Protein AF-A0A1M7Z5T1-F1 (afdb_monomer)

Radius of gyration: 41.27 Å; Cα contacts (8 Å, |Δi|>4): 42; chains: 1; bounding box: 108×66×112 Å

Solvent-accessible surface area (backbone atoms only — not comparable to full-atom values): 12966 Å² total; per-residue (Å²): 133,84,90,83,85,85,88,84,88,80,88,85,89,83,92,80,78,92,74,82,83,82,91,82,89,83,75,73,61,66,58,52,54,47,51,50,52,52,51,54,51,49,46,71,75,64,41,82,82,76,52,54,78,65,56,50,51,51,49,53,52,52,52,56,53,53,58,57,56,53,64,62,58,70,76,71,72,75,76,83,50,75,65,58,58,50,40,50,53,49,51,61,50,67,69,32,72,66,45,53,53,52,52,52,50,53,53,50,51,52,53,50,43,28,62,63,50,28,50,73,73,81,52,46,87,49,49,90,89,29,64,64,62,50,52,52,54,51,53,54,55,63,56,42,55,59,41,52,50,52,54,48,55,52,50,55,51,51,54,51,50,52,53,52,51,52,50,51,53,52,53,50,52,54,51,52,49,50,54,51,49,55,52,49,50,55,48,51,58,47,52,52,49,55,49,51,54,51,42,57,74,67,42,52,60,58,55,58,68,69,66,76,74,81,134

Sequence (215 aa):
MVNAEPETSPAPGANAAAAGRPAKAAAGDDGTENAVREFARRLLDMGISDLTPQEKRLIRRMAKRHAVSRDLSVEFDSSRSFGERLADQVAEVGGSWGFIIGFGIVIVVWVILNTLVLTRWIGAFDPYPFVFLNLMLSLVAAVQAPIIMMSQNRQAQKDRLEAAHDYEVNLKAELEIMALHDKLDDIRARDIRAIVERLESAGVLKALEGGGDPA

Organism: NCBI:txid1123029

pLDDT: mean 71.91, std 16.46, range [35.12, 95.06]

Mean predicted aligned error: 18.57 Å

Foldseek 3Di:
DDDDDDDDDDDDDDDDDDDDDDDDDDDPPVVVVVVVVVVVVCCVVVPPVPDDPVVVVVCVVVVVVVVLVVVLVVVPPPDDDPVLVVLVVCLVQVPDPVNVVVVVVVVVVLCCCQPPPCCPPPRRPQDPVRPPVVVVVVVVVVVNVVSVVSVVVVVVSVVVVVVSVVVVVVVVVVVVVVVVVVVVVVVVVVVVVVVVVVCVVVCVVVVVVVVPDDD

InterPro dom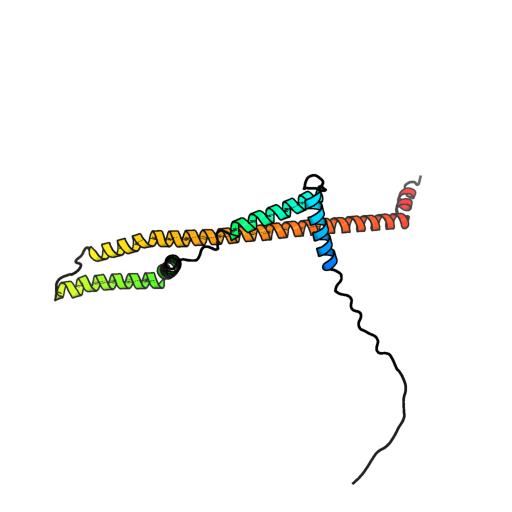ains:
  IPR010406 Protein of unknown function DUF1003 [PF06210] (94-191)
  IPR010406 Protein of unknown function DUF1003 [PTHR41386] (58-188)

Secondary structure (DSSP, 8-state):
-------------------PPP--SSSSHHHHHHHHHHHHHHHHHH-GGG--HHHHHHHHHHHHHHHHHHHHHHTS-S---HHHHHHHHHHHHHT-HHHHHHHHHHHHHHHHIIIIIIHHHT--SS-TTTHHHHHHHHHHHHHHHHHHHHHHHHHHHHHHHHHHHHHHHHHHHHHHHHHHHHHHHHHHHHHHHHHHHHHHHTTHHHHHHTTS---

Structure (mmCIF, N/CA/C/O backbone):
data_AF-A0A1M7Z5T1-F1
#
_entry.id   AF-A0A1M7Z5T1-F1
#
loop_
_atom_site.group_PDB
_atom_site.id
_atom_site.type_symbol
_atom_site.label_atom_id
_atom_site.label_alt_id
_atom_site.label_comp_id
_atom_site.label_asym_id
_atom_site.label_entity_id
_atom_site.label_seq_id
_atom_site.pdbx_PDB_ins_code
_atom_site.Cartn_x
_atom_site.Cartn_y
_atom_site.Cartn_z
_atom_site.occupancy
_atom_site.B_iso_or_equiv
_atom_site.auth_seq_id
_atom_site.auth_comp_id
_atom_site.auth_asym_id
_atom_site.auth_atom_id
_atom_site.pdbx_PDB_model_num
ATOM 1 N N . MET A 1 1 ? -72.159 -44.198 -29.341 1.00 39.16 1 MET A N 1
ATOM 2 C CA . MET A 1 1 ? -72.750 -45.439 -28.799 1.00 39.16 1 MET A CA 1
ATOM 3 C C . MET A 1 1 ? -72.219 -45.619 -27.389 1.00 39.16 1 MET A C 1
ATOM 5 O O . MET A 1 1 ? -71.007 -45.607 -27.255 1.00 39.16 1 MET A O 1
ATOM 9 N N . VAL A 1 2 ? -73.138 -45.761 -26.417 1.00 46.66 2 VAL A N 1
ATOM 10 C CA . VAL A 1 2 ? -72.954 -46.316 -25.052 1.00 46.66 2 VAL A CA 1
ATOM 11 C C . VAL A 1 2 ? -72.007 -45.499 -24.150 1.00 46.66 2 VAL A C 1
ATOM 13 O O . VAL A 1 2 ? -70.802 -45.559 -24.322 1.00 46.66 2 VAL A O 1
ATOM 16 N N . ASN A 1 3 ? -72.444 -44.589 -23.273 1.00 38.56 3 ASN A N 1
ATOM 17 C CA . ASN A 1 3 ? -73.459 -44.627 -22.204 1.00 38.56 3 ASN A CA 1
ATOM 18 C C . ASN A 1 3 ? -73.102 -45.574 -21.039 1.00 38.56 3 ASN A C 1
ATOM 20 O O . ASN A 1 3 ? -73.259 -46.782 -21.185 1.00 38.56 3 ASN A O 1
ATOM 24 N N . ALA A 1 4 ? -72.660 -45.000 -19.911 1.00 46.34 4 ALA A N 1
ATOM 25 C CA . ALA A 1 4 ? -72.772 -45.548 -18.553 1.00 46.34 4 ALA A CA 1
ATOM 26 C C . ALA A 1 4 ? -72.390 -44.470 -17.507 1.00 46.34 4 ALA A C 1
ATOM 28 O O . ALA A 1 4 ? -71.247 -44.383 -17.071 1.00 46.34 4 ALA A O 1
ATOM 29 N N . GLU A 1 5 ? -73.351 -43.632 -17.120 1.00 54.84 5 GLU A N 1
ATOM 30 C CA . GLU A 1 5 ? -73.549 -43.264 -15.700 1.00 54.84 5 GLU A CA 1
ATOM 31 C C . GLU A 1 5 ? -74.382 -44.404 -15.045 1.00 54.84 5 GLU A C 1
ATOM 33 O O . GLU A 1 5 ? -74.921 -45.200 -15.829 1.00 54.84 5 GLU A O 1
ATOM 38 N N . PRO A 1 6 ? -74.580 -44.546 -13.704 1.00 56.31 6 PRO A N 1
ATOM 39 C CA . PRO A 1 6 ? -74.585 -43.502 -12.661 1.00 56.31 6 PRO A CA 1
ATOM 40 C C . PRO A 1 6 ? -74.115 -43.946 -11.240 1.00 56.31 6 PRO A C 1
ATOM 42 O O . PRO A 1 6 ? -73.573 -45.029 -11.058 1.00 56.31 6 PRO A O 1
ATOM 45 N N . GLU A 1 7 ? -74.431 -43.094 -10.249 1.00 45.44 7 GLU A N 1
ATOM 46 C CA . GLU A 1 7 ? -74.574 -43.332 -8.793 1.00 45.44 7 GLU A CA 1
ATOM 47 C C . GLU A 1 7 ? -73.339 -43.160 -7.885 1.00 45.44 7 GLU A C 1
ATOM 49 O O . GLU A 1 7 ? -72.238 -43.548 -8.239 1.00 45.44 7 GLU A O 1
ATOM 54 N N . THR A 1 8 ? -73.409 -42.636 -6.653 1.00 45.34 8 THR A N 1
ATOM 55 C CA . THR A 1 8 ? -74.446 -41.974 -5.835 1.00 45.34 8 THR A CA 1
ATOM 56 C C . THR A 1 8 ? -73.752 -41.354 -4.607 1.00 45.34 8 THR A C 1
ATOM 58 O O . THR A 1 8 ? -72.728 -41.847 -4.142 1.00 45.34 8 THR A O 1
ATOM 61 N N . SER A 1 9 ? -74.428 -40.368 -4.007 1.00 46.12 9 SER A N 1
ATOM 62 C CA . SER A 1 9 ? -74.503 -40.108 -2.554 1.00 46.12 9 SER A CA 1
ATOM 63 C C . SER A 1 9 ? -73.725 -38.903 -1.969 1.00 46.12 9 SER A C 1
ATOM 65 O O . SER A 1 9 ? -72.588 -38.649 -2.367 1.00 46.12 9 SER A O 1
ATOM 67 N N . PRO A 1 10 ? -74.333 -38.128 -1.035 1.00 48.69 10 PRO A N 1
ATOM 68 C CA . PRO A 1 10 ? -73.948 -36.746 -0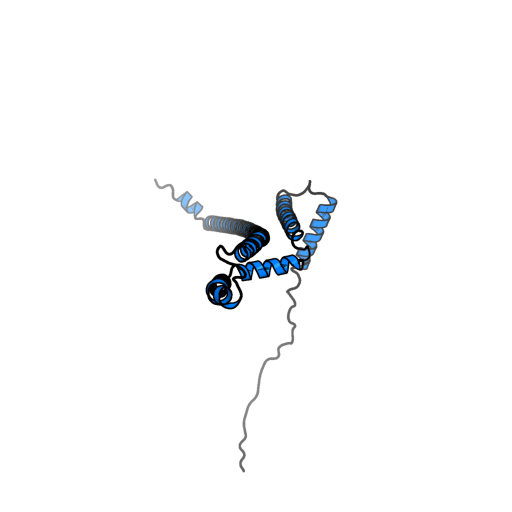.732 1.00 48.69 10 PRO A CA 1
ATOM 69 C C . PRO A 1 10 ? -73.357 -36.515 0.679 1.00 48.69 10 PRO A C 1
ATOM 71 O O . PRO A 1 10 ? -73.796 -37.150 1.629 1.00 48.69 10 PRO A O 1
ATOM 74 N N . ALA A 1 11 ? -72.510 -35.472 0.798 1.00 42.03 11 ALA A N 1
ATOM 75 C CA . ALA A 1 11 ? -72.237 -34.619 1.985 1.00 42.03 11 ALA A CA 1
ATOM 76 C C . ALA A 1 11 ? -71.768 -35.333 3.298 1.00 42.03 11 ALA A C 1
ATOM 78 O O . ALA A 1 11 ? -71.801 -36.554 3.357 1.00 42.03 11 ALA A O 1
ATOM 79 N N . PRO A 1 12 ? -71.327 -34.646 4.387 1.00 47.00 12 PRO A N 1
ATOM 80 C CA . PRO A 1 12 ? -71.305 -33.201 4.652 1.00 47.00 12 PRO A CA 1
ATOM 81 C C . PRO A 1 12 ? -70.017 -32.648 5.316 1.00 47.00 12 PRO A C 1
ATOM 83 O O . PRO A 1 12 ? -69.184 -33.373 5.847 1.00 47.00 12 PRO A O 1
ATOM 86 N N . GLY A 1 13 ? -69.951 -31.315 5.410 1.00 35.12 13 GLY A N 1
ATOM 87 C CA . GLY A 1 13 ? -69.377 -30.641 6.581 1.00 35.12 13 GLY A CA 1
ATOM 88 C C . GLY A 1 13 ? -68.049 -29.914 6.375 1.00 35.12 13 GLY A C 1
ATOM 89 O O . GLY A 1 13 ? -66.994 -30.530 6.347 1.00 35.12 13 GLY A O 1
ATOM 90 N N . ALA A 1 14 ? -68.109 -28.581 6.331 1.00 46.69 14 ALA A N 1
ATOM 91 C CA . ALA A 1 14 ? -67.544 -27.705 7.368 1.00 46.69 14 ALA A CA 1
ATOM 92 C C . ALA A 1 14 ? -67.234 -26.316 6.788 1.00 46.69 14 ALA A C 1
ATOM 94 O O . ALA A 1 14 ? -66.223 -26.072 6.137 1.00 46.69 14 ALA A O 1
ATOM 95 N N . ASN A 1 15 ? -68.148 -25.396 7.070 1.00 44.03 15 ASN A N 1
ATOM 96 C CA . ASN A 1 15 ? -67.957 -23.955 7.014 1.00 44.03 15 ASN A CA 1
ATOM 97 C C . ASN A 1 15 ? -66.892 -23.527 8.043 1.00 44.03 15 ASN A C 1
ATOM 99 O O . ASN A 1 15 ? -67.040 -23.879 9.212 1.00 44.03 15 ASN A O 1
ATOM 103 N N . ALA A 1 16 ? -65.886 -22.738 7.652 1.00 42.16 16 ALA A N 1
ATOM 104 C CA . ALA A 1 16 ? -65.135 -21.897 8.590 1.00 42.16 16 ALA A CA 1
ATOM 105 C C . ALA A 1 16 ? -64.379 -20.759 7.877 1.00 42.16 16 ALA A C 1
ATOM 107 O O . ALA A 1 16 ? -63.270 -20.922 7.381 1.00 42.16 16 ALA A O 1
ATOM 108 N N . ALA A 1 17 ? -65.020 -19.592 7.894 1.00 38.84 17 ALA A N 1
ATOM 109 C CA . ALA A 1 17 ? -64.447 -18.321 8.335 1.00 38.84 17 ALA A CA 1
ATOM 110 C C . ALA A 1 17 ? -63.142 -17.816 7.685 1.00 38.84 17 ALA A C 1
ATOM 112 O O . ALA A 1 17 ? -62.023 -18.152 8.067 1.00 38.84 17 ALA A O 1
ATOM 113 N N . ALA A 1 18 ? -63.331 -16.814 6.827 1.00 45.09 18 ALA A N 1
ATOM 114 C CA . ALA A 1 18 ? -62.417 -15.693 6.691 1.00 45.09 18 ALA A CA 1
ATOM 115 C C . ALA A 1 18 ? -62.165 -15.034 8.065 1.00 45.09 18 ALA A C 1
ATOM 117 O O . ALA A 1 18 ? -63.098 -14.550 8.702 1.00 45.09 18 ALA A O 1
ATOM 118 N N . ALA A 1 19 ? -60.907 -14.984 8.505 1.00 39.88 19 ALA A N 1
ATOM 119 C CA . ALA A 1 19 ? -60.454 -14.117 9.590 1.00 39.88 19 ALA A CA 1
ATOM 120 C C . ALA A 1 19 ? -58.969 -13.776 9.390 1.00 39.88 19 ALA A C 1
ATOM 122 O O . ALA A 1 19 ? -58.164 -14.617 8.997 1.00 39.88 19 ALA A O 1
ATOM 123 N N . GLY A 1 20 ? -58.648 -12.497 9.582 1.00 35.56 20 GLY A N 1
ATOM 124 C CA . GLY A 1 20 ? -57.425 -11.845 9.131 1.00 35.56 20 GLY A CA 1
ATOM 125 C C . GLY A 1 20 ? -56.108 -12.381 9.695 1.00 35.56 20 GLY A C 1
ATOM 126 O O . GLY A 1 20 ? -56.010 -12.899 10.804 1.00 35.56 20 GLY A O 1
ATOM 127 N N . ARG A 1 21 ? -55.056 -12.166 8.903 1.00 37.44 21 ARG A N 1
ATOM 128 C CA . ARG A 1 21 ? -53.653 -12.311 9.308 1.00 37.44 21 ARG A CA 1
ATOM 129 C C . ARG A 1 21 ? -53.337 -11.243 10.371 1.00 37.44 21 ARG A C 1
ATOM 131 O O . ARG A 1 21 ? -53.570 -10.067 10.091 1.00 37.44 21 ARG A O 1
ATOM 138 N N . PRO A 1 22 ? -52.789 -11.582 11.551 1.00 40.62 22 PRO A N 1
ATOM 139 C CA . PRO A 1 22 ? -52.362 -10.569 12.505 1.00 40.62 22 PRO A CA 1
ATOM 140 C C . PRO A 1 22 ? -51.071 -9.891 12.030 1.00 40.62 22 PRO A C 1
ATOM 142 O O . PRO A 1 22 ? -50.039 -10.531 11.825 1.00 40.62 22 PRO A O 1
ATOM 145 N N . ALA A 1 23 ? -51.141 -8.569 11.885 1.00 44.88 23 ALA A N 1
ATOM 146 C CA . ALA A 1 23 ? -49.992 -7.682 11.80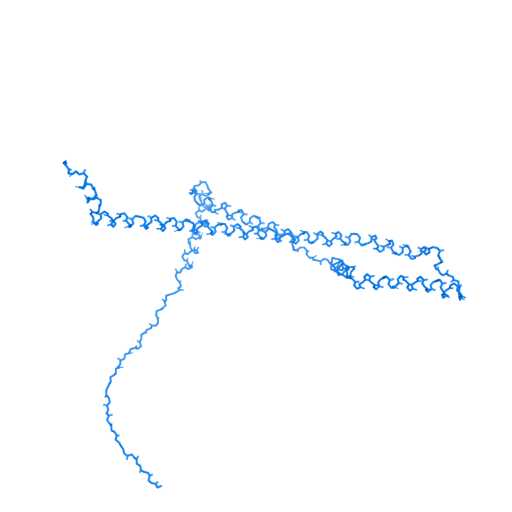5 1.00 44.88 23 ALA A CA 1
ATOM 147 C C . ALA A 1 23 ? -49.299 -7.632 13.177 1.00 44.88 23 ALA A C 1
ATOM 149 O O . ALA A 1 23 ? -49.837 -7.072 14.130 1.00 44.88 23 ALA A O 1
ATOM 150 N N . LYS A 1 24 ? -48.110 -8.226 13.299 1.00 46.03 24 LYS A N 1
ATOM 151 C CA . LYS A 1 24 ? -47.250 -8.063 14.480 1.00 46.03 24 LYS A CA 1
ATOM 152 C C . LYS A 1 24 ? -45.778 -8.191 14.091 1.00 46.03 24 LYS A C 1
ATOM 154 O O . LYS A 1 24 ? -45.190 -9.248 14.276 1.00 46.03 24 LYS A O 1
ATOM 159 N N . ALA A 1 25 ? -45.199 -7.123 13.535 1.00 39.69 25 ALA A N 1
ATOM 160 C CA . ALA A 1 25 ? -43.748 -7.015 13.314 1.00 39.69 25 ALA A CA 1
ATOM 161 C C . ALA A 1 25 ? -43.256 -5.568 13.057 1.00 39.69 25 ALA A C 1
ATOM 163 O O . ALA A 1 25 ? -42.353 -5.377 12.256 1.00 39.69 25 ALA A O 1
ATOM 164 N N . ALA A 1 26 ? -43.845 -4.541 13.687 1.00 43.53 26 ALA A N 1
ATOM 165 C CA . ALA A 1 26 ? -43.472 -3.136 13.432 1.00 43.53 26 ALA A CA 1
ATOM 166 C C . ALA A 1 26 ? -43.298 -2.279 14.705 1.00 43.53 26 ALA A C 1
ATOM 168 O O . ALA A 1 26 ? -43.417 -1.069 14.642 1.00 43.53 26 ALA A O 1
ATOM 169 N N . ALA A 1 27 ? -43.066 -2.887 15.875 1.00 45.06 27 ALA A N 1
ATOM 170 C CA . ALA A 1 27 ? -43.042 -2.167 17.161 1.00 45.06 27 ALA A CA 1
ATOM 171 C C . ALA A 1 27 ? -41.676 -2.187 17.886 1.00 45.06 27 ALA A C 1
ATOM 173 O O . ALA A 1 27 ? -41.601 -1.806 19.049 1.00 45.06 27 ALA A O 1
ATOM 174 N N . GLY A 1 28 ? -40.611 -2.683 17.242 1.00 45.84 28 GLY A N 1
ATOM 175 C CA . GLY A 1 28 ? -39.296 -2.877 17.879 1.00 45.84 28 GLY A CA 1
ATOM 176 C C . GLY A 1 28 ? -38.248 -1.797 17.585 1.00 45.84 28 GLY A C 1
ATOM 177 O O . GLY A 1 28 ? -37.348 -1.594 18.397 1.00 45.84 28 GLY A O 1
ATOM 178 N N . ASP A 1 29 ? -38.363 -1.097 16.456 1.00 54.12 29 ASP A N 1
ATOM 179 C CA . ASP A 1 29 ? -37.348 -0.139 15.989 1.00 54.12 29 ASP A CA 1
ATOM 180 C C . ASP A 1 29 ? -37.646 1.286 16.498 1.00 54.12 29 ASP A C 1
ATOM 182 O O . ASP A 1 29 ? -36.810 1.927 17.134 1.00 54.12 29 ASP A O 1
ATOM 186 N N . ASP A 1 30 ? -38.912 1.703 16.399 1.00 59.09 30 ASP A N 1
ATOM 187 C CA . ASP A 1 30 ? -39.423 3.016 16.819 1.00 59.09 30 ASP A CA 1
ATOM 188 C C . ASP A 1 30 ? -39.197 3.325 18.312 1.00 59.09 30 ASP A C 1
ATOM 190 O O . ASP A 1 30 ? -38.986 4.474 18.709 1.00 59.09 30 ASP A O 1
ATOM 194 N N . GLY A 1 31 ? -39.246 2.299 19.169 1.00 64.69 31 GLY A N 1
ATOM 195 C CA . GLY A 1 31 ? -38.998 2.441 20.608 1.00 64.69 31 GLY A CA 1
ATOM 196 C C . GLY A 1 31 ? -37.523 2.687 20.923 1.00 64.69 31 GLY A C 1
ATOM 197 O O . GLY A 1 31 ? -37.195 3.476 21.810 1.00 64.69 31 GLY A O 1
ATOM 198 N N . THR A 1 32 ? -36.635 2.059 20.152 1.00 64.56 32 THR A N 1
ATOM 199 C CA . THR A 1 32 ? -35.184 2.215 20.283 1.00 64.56 32 THR A CA 1
ATOM 200 C C . THR A 1 32 ? -34.760 3.596 19.789 1.00 64.56 32 THR A C 1
ATOM 202 O O . THR A 1 32 ? -34.008 4.294 20.468 1.00 64.56 32 THR A O 1
ATOM 205 N N . GLU A 1 33 ? -35.306 4.043 18.657 1.00 70.31 33 GLU A N 1
ATOM 206 C CA . GLU A 1 33 ? -35.009 5.359 18.089 1.00 70.31 33 GLU A CA 1
ATOM 207 C C . GLU A 1 33 ? -35.505 6.504 18.990 1.00 70.31 33 GLU A C 1
ATOM 209 O O . GLU A 1 33 ? -34.791 7.486 19.216 1.00 70.31 33 GLU A O 1
ATOM 214 N N . ASN A 1 34 ? -36.695 6.359 19.584 1.00 75.50 34 ASN A N 1
ATOM 215 C CA . ASN A 1 34 ? -37.219 7.328 20.546 1.00 75.50 34 ASN A CA 1
ATOM 216 C C . ASN A 1 34 ? -36.414 7.357 21.851 1.00 75.50 34 ASN A C 1
ATOM 218 O O . ASN A 1 34 ? -36.124 8.445 22.347 1.00 75.50 34 ASN A O 1
ATOM 222 N N . ALA A 1 35 ? -35.982 6.202 22.367 1.00 71.62 35 ALA A N 1
ATOM 223 C CA . ALA A 1 35 ? -35.109 6.139 23.539 1.00 71.62 35 ALA A CA 1
ATOM 224 C C . ALA A 1 35 ? -33.753 6.822 23.282 1.00 71.62 35 ALA A C 1
ATOM 226 O O . ALA A 1 35 ? -33.258 7.564 24.130 1.00 71.62 35 ALA A O 1
ATOM 227 N N . VAL A 1 36 ? -33.179 6.642 22.086 1.00 71.88 36 VAL A N 1
ATOM 228 C CA . VAL A 1 36 ? -31.944 7.325 21.669 1.00 71.88 36 VAL A CA 1
ATOM 229 C C . VAL A 1 36 ? -32.153 8.838 21.575 1.00 71.88 36 VAL A C 1
ATOM 231 O O . VAL A 1 36 ? -31.309 9.599 22.051 1.00 71.88 36 VAL A O 1
ATOM 234 N N . ARG A 1 37 ? -33.279 9.299 21.014 1.00 77.00 37 ARG A N 1
ATOM 235 C CA . ARG A 1 37 ? -33.612 10.733 20.933 1.00 77.00 37 ARG A CA 1
ATOM 236 C C . ARG A 1 37 ? -33.845 11.357 22.307 1.00 77.00 37 ARG A C 1
ATOM 238 O O . ARG A 1 37 ? -33.395 12.478 22.541 1.00 77.00 37 ARG A O 1
ATOM 245 N N . GLU A 1 38 ? -34.522 10.656 23.213 1.00 78.31 38 GLU A N 1
ATOM 246 C CA . GLU A 1 38 ? -34.744 11.125 24.583 1.00 78.31 38 GLU A CA 1
ATOM 247 C C . GLU A 1 38 ? -33.424 11.206 25.355 1.00 78.31 38 GLU A C 1
ATOM 249 O O . GLU A 1 38 ? -33.143 12.215 26.000 1.00 78.31 38 GLU A O 1
ATOM 254 N N . PHE A 1 39 ? -32.564 10.197 25.213 1.00 69.25 39 PHE A N 1
ATOM 255 C CA . PHE A 1 39 ? -31.229 10.199 25.799 1.00 69.25 39 PHE A CA 1
ATOM 256 C C . PHE A 1 39 ? -30.350 11.327 25.235 1.00 69.25 39 PHE A C 1
ATOM 258 O O . PHE A 1 39 ? -29.708 12.046 25.998 1.00 69.25 39 PHE A O 1
ATOM 265 N N . ALA A 1 40 ? -30.376 11.559 23.918 1.00 71.31 40 ALA A N 1
ATOM 266 C CA . ALA A 1 40 ? -29.658 12.663 23.278 1.00 71.31 40 ALA A CA 1
ATOM 267 C C . ALA A 1 40 ? -30.142 14.040 23.765 1.00 71.31 40 ALA A C 1
ATOM 269 O O . ALA A 1 40 ? -29.325 14.926 24.011 1.00 71.31 40 ALA A O 1
ATOM 270 N N . ARG A 1 41 ? -31.457 14.214 23.961 1.00 77.81 41 ARG A N 1
ATOM 271 C CA . ARG A 1 41 ? -32.024 15.436 24.554 1.00 77.81 41 ARG A CA 1
ATOM 272 C C . ARG A 1 41 ? -31.598 15.616 26.008 1.00 77.81 41 ARG A C 1
ATOM 274 O O . ARG A 1 41 ? -31.140 16.695 26.362 1.00 77.81 41 ARG A O 1
ATOM 281 N N . ARG A 1 42 ? -31.661 14.558 26.824 1.00 71.38 42 ARG A N 1
ATOM 282 C CA . ARG A 1 42 ? -31.183 14.592 28.218 1.00 71.38 42 ARG A CA 1
ATOM 283 C C . ARG A 1 42 ? -29.703 14.955 28.317 1.00 71.38 42 ARG A C 1
ATOM 285 O O . ARG A 1 42 ? -29.325 15.711 29.203 1.00 71.38 42 ARG A O 1
ATOM 292 N N . LEU A 1 43 ? -28.874 14.458 27.399 1.00 70.69 43 LEU A N 1
ATOM 293 C CA . LEU A 1 43 ? -27.450 14.797 27.344 1.00 70.69 43 LEU A CA 1
ATOM 294 C C . LEU A 1 43 ? -27.193 16.269 27.028 1.00 70.69 43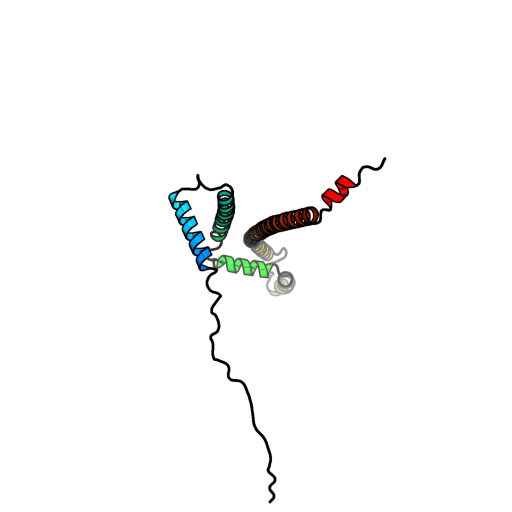 LEU A C 1
ATOM 296 O O . LEU A 1 43 ? -26.259 16.849 27.582 1.00 70.69 43 LEU A O 1
ATOM 300 N N . LEU A 1 44 ? -27.999 16.853 26.140 1.00 74.38 44 LEU A N 1
ATOM 301 C CA . LEU A 1 44 ? -27.909 18.267 25.782 1.00 74.38 44 LEU A CA 1
ATOM 302 C C . LEU A 1 44 ? -28.347 19.181 26.937 1.00 74.38 44 LEU A C 1
ATOM 304 O O . LEU A 1 44 ? -27.728 20.223 27.124 1.00 74.38 44 LEU A O 1
ATOM 308 N N . ASP A 1 45 ? -29.348 18.771 27.723 1.00 72.19 45 ASP A N 1
ATOM 309 C CA . ASP A 1 45 ? -29.882 19.567 28.840 1.00 72.19 45 ASP A CA 1
ATOM 310 C C . ASP A 1 45 ? -29.079 19.435 30.149 1.00 72.19 45 ASP A C 1
ATOM 312 O O . ASP A 1 45 ? -28.897 20.426 30.853 1.00 72.19 45 ASP A O 1
ATOM 316 N N . MET A 1 46 ? -28.590 18.238 30.505 1.00 65.81 46 MET A N 1
ATOM 317 C CA . MET A 1 46 ? -27.909 17.994 31.795 1.00 65.81 46 MET A CA 1
ATOM 318 C C . MET A 1 46 ? -26.374 18.038 31.716 1.00 65.81 46 MET A C 1
ATOM 320 O O . MET A 1 46 ? -25.699 18.208 32.732 1.00 65.81 46 MET A O 1
ATOM 324 N N . GLY A 1 47 ? -25.794 17.881 30.522 1.00 62.12 47 GLY A N 1
ATOM 325 C CA . GLY A 1 47 ? -24.347 17.755 30.346 1.00 62.12 47 GLY A CA 1
ATOM 326 C C . GLY A 1 47 ? -23.764 16.438 30.895 1.00 62.12 47 GLY A C 1
ATOM 327 O O . GLY A 1 47 ? -24.393 15.683 31.630 1.00 62.12 47 GLY A O 1
ATOM 328 N N . ILE A 1 48 ? -22.513 16.128 30.526 1.00 61.25 48 ILE A N 1
ATOM 329 C CA . ILE A 1 48 ? -21.856 14.826 30.806 1.00 61.25 48 ILE A CA 1
ATOM 330 C C . ILE A 1 48 ? -21.626 14.574 32.316 1.00 61.25 48 ILE A C 1
ATOM 332 O O . ILE A 1 48 ? -21.334 13.449 32.732 1.00 61.25 48 ILE A O 1
ATOM 336 N N . SER A 1 49 ? -21.763 15.600 33.155 1.00 62.34 49 SER A N 1
ATOM 337 C CA . SER A 1 49 ? -21.445 15.579 34.587 1.00 62.34 49 SER A CA 1
ATOM 338 C C . SER A 1 49 ? -22.328 14.619 35.394 1.00 62.34 49 SER A C 1
ATOM 340 O O . SER A 1 49 ? -21.785 13.847 36.188 1.00 62.34 49 SER A O 1
ATOM 342 N N . ASP A 1 50 ? -23.631 14.564 35.106 1.00 66.06 50 ASP A N 1
ATOM 343 C CA . ASP A 1 50 ? -24.626 13.799 35.882 1.00 66.06 50 ASP A CA 1
ATOM 344 C C . ASP A 1 50 ? -24.919 12.393 35.342 1.00 66.06 50 ASP A C 1
ATOM 346 O O . ASP A 1 50 ? -25.798 11.688 35.834 1.00 66.06 50 ASP A O 1
ATOM 350 N N . LEU A 1 51 ? -24.155 11.935 34.350 1.00 65.50 51 LEU A N 1
ATOM 351 C CA . LEU A 1 51 ? -24.341 10.592 33.812 1.00 65.50 51 LEU A CA 1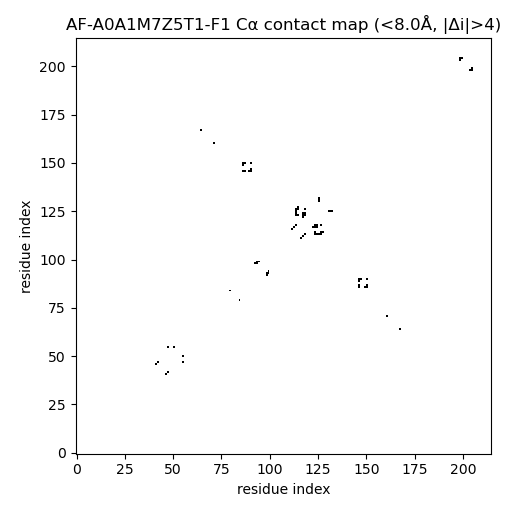
ATOM 352 C C . LEU A 1 51 ? -23.905 9.510 34.792 1.00 65.50 51 LEU A C 1
ATOM 354 O O . LEU A 1 51 ? -22.852 9.614 35.447 1.00 65.50 51 LEU A O 1
ATOM 358 N N . THR A 1 52 ? -24.657 8.411 34.770 1.00 74.31 52 THR A N 1
ATOM 359 C CA . THR A 1 52 ? -24.285 7.198 35.483 1.00 74.31 52 THR A CA 1
ATOM 360 C C . THR A 1 52 ? -22.937 6.668 34.971 1.00 74.31 52 THR A C 1
ATOM 362 O O . THR A 1 52 ? -22.537 6.904 33.820 1.00 74.31 52 THR A O 1
ATOM 365 N N . PRO A 1 53 ? -22.196 5.913 35.799 1.00 71.00 53 PRO A N 1
ATOM 366 C CA . PRO A 1 53 ? -20.916 5.337 35.392 1.00 71.00 53 PRO A CA 1
ATOM 367 C C . PRO A 1 53 ? -21.002 4.463 34.128 1.00 71.00 53 PRO A C 1
ATOM 369 O O . PRO A 1 53 ? -20.032 4.379 33.373 1.00 71.00 53 PRO A O 1
ATOM 372 N N . GLN A 1 54 ? -22.150 3.825 33.878 1.00 61.75 54 GLN A N 1
ATOM 373 C CA . GLN A 1 54 ? -22.382 2.965 32.714 1.00 61.75 54 GLN A CA 1
ATOM 374 C C . GLN A 1 54 ? -22.564 3.779 31.421 1.00 61.75 54 GLN A C 1
ATOM 376 O O . GLN A 1 54 ? -21.929 3.474 30.408 1.00 61.75 54 GLN A O 1
ATOM 381 N N . GLU A 1 55 ? -23.334 4.867 31.468 1.00 66.19 55 GLU A N 1
ATOM 382 C CA . GLU A 1 55 ? -23.557 5.767 30.327 1.00 66.19 55 GLU A CA 1
ATOM 383 C C . GLU A 1 55 ? -22.271 6.503 29.934 1.00 66.19 55 GLU A C 1
ATOM 385 O O . GLU A 1 55 ? -21.912 6.547 28.755 1.00 66.19 55 GLU A O 1
ATOM 390 N N . LYS A 1 56 ? -21.496 6.980 30.922 1.00 70.25 56 LYS A N 1
ATOM 391 C CA . LYS A 1 56 ? -20.166 7.575 30.687 1.00 70.25 56 LYS A CA 1
ATOM 392 C C . LYS A 1 56 ? -19.235 6.617 29.948 1.00 70.25 56 LYS A C 1
ATOM 394 O O . LYS A 1 56 ? -18.505 7.046 29.057 1.00 70.25 56 LYS A O 1
ATOM 399 N N . ARG A 1 57 ? -19.261 5.320 30.280 1.00 69.62 57 ARG A N 1
ATOM 400 C CA . ARG A 1 57 ? -18.464 4.290 29.587 1.00 69.62 57 ARG A CA 1
ATOM 401 C C . ARG A 1 57 ? -18.939 4.068 28.154 1.00 69.62 57 ARG A C 1
ATOM 403 O O . ARG A 1 57 ? -18.104 3.886 27.273 1.00 69.62 57 ARG A O 1
ATOM 410 N N . LEU A 1 58 ? -20.247 4.075 27.905 1.00 67.00 58 LEU A N 1
ATOM 411 C CA . LEU A 1 58 ? -20.799 3.914 26.558 1.00 67.00 58 LEU A CA 1
ATOM 412 C C . LEU A 1 58 ? -20.428 5.104 25.660 1.00 67.00 58 LEU A C 1
ATOM 414 O O . LEU A 1 58 ? -19.919 4.904 24.559 1.00 67.00 58 LEU A O 1
ATOM 418 N N . ILE A 1 59 ? -20.570 6.331 26.169 1.00 70.00 59 ILE A N 1
ATOM 419 C CA . ILE A 1 59 ? -20.194 7.550 25.444 1.00 70.00 59 ILE A CA 1
ATOM 420 C C . ILE A 1 59 ? -18.687 7.603 25.211 1.00 70.00 59 ILE A C 1
ATOM 422 O O . ILE A 1 59 ? -18.272 7.900 24.098 1.00 70.00 59 ILE A O 1
ATOM 426 N N . ARG A 1 60 ? -17.849 7.248 26.198 1.00 72.75 60 ARG A N 1
ATOM 427 C CA . ARG A 1 60 ? -16.392 7.163 25.981 1.00 72.75 60 ARG A CA 1
ATOM 428 C C . ARG A 1 60 ? -16.038 6.179 24.871 1.00 72.75 60 ARG A C 1
ATOM 430 O O . ARG A 1 60 ? -15.157 6.472 24.070 1.00 72.75 60 ARG A O 1
ATOM 437 N N . ARG A 1 61 ? -16.724 5.033 24.816 1.00 66.12 61 ARG A N 1
ATOM 438 C CA . ARG A 1 61 ? -16.521 4.017 23.775 1.00 66.12 61 ARG A CA 1
ATOM 439 C C . ARG A 1 61 ? -16.961 4.524 22.399 1.00 66.12 61 ARG A C 1
ATOM 441 O O . ARG A 1 61 ? -16.199 4.395 21.446 1.00 66.12 61 ARG A O 1
ATOM 448 N N . MET A 1 62 ? -18.121 5.173 22.300 1.00 66.44 62 MET A N 1
ATOM 449 C CA . MET A 1 62 ? -18.622 5.718 21.030 1.00 66.44 62 MET A CA 1
ATOM 450 C C . MET A 1 62 ? -17.846 6.951 20.549 1.00 66.44 62 MET A C 1
ATOM 452 O O . MET A 1 62 ? -17.528 7.047 19.368 1.00 66.44 62 MET A O 1
ATOM 456 N N . ALA A 1 63 ? -17.462 7.856 21.451 1.00 67.50 63 ALA A N 1
ATOM 457 C CA . ALA A 1 63 ? -16.652 9.029 21.126 1.00 67.50 63 ALA A CA 1
ATOM 458 C C . ALA A 1 63 ? -15.249 8.632 20.643 1.00 67.50 63 ALA A C 1
ATOM 460 O O . ALA A 1 63 ? -14.763 9.181 19.656 1.00 67.50 63 ALA A O 1
ATOM 461 N N . LYS A 1 64 ? -14.626 7.629 21.282 1.00 60.53 64 LYS A N 1
ATOM 462 C CA . LYS A 1 64 ? -13.335 7.080 20.839 1.00 60.53 64 LYS A CA 1
ATOM 463 C C . LYS A 1 64 ? -13.446 6.427 19.456 1.00 60.53 64 LYS A C 1
ATOM 465 O O . LYS A 1 64 ? -12.548 6.597 18.642 1.00 60.53 64 LYS A O 1
ATOM 470 N N . ARG A 1 65 ? -14.565 5.753 19.165 1.00 55.44 65 ARG A N 1
ATOM 471 C CA . ARG A 1 65 ? -14.851 5.160 17.850 1.00 55.44 65 ARG A CA 1
ATOM 472 C C . ARG A 1 65 ? -15.038 6.215 16.749 1.00 55.44 65 ARG A C 1
ATOM 474 O O . ARG A 1 65 ? -14.497 6.065 15.661 1.00 55.44 65 ARG A O 1
ATOM 481 N N . HIS A 1 66 ? -15.763 7.299 17.032 1.00 55.19 66 HIS A N 1
ATOM 482 C CA . HIS A 1 66 ? -16.086 8.319 16.027 1.00 55.19 66 HIS A CA 1
ATOM 483 C C . HIS A 1 66 ? -14.916 9.272 15.724 1.00 55.19 66 HIS A C 1
ATOM 485 O O . HIS A 1 66 ? -14.725 9.657 14.572 1.00 55.19 66 HIS A O 1
ATOM 491 N N . ALA A 1 67 ? -14.103 9.619 16.730 1.00 57.75 67 ALA A N 1
ATOM 492 C CA . ALA A 1 67 ? -12.922 10.462 16.534 1.00 57.75 67 ALA A CA 1
ATOM 493 C C . ALA A 1 67 ? -11.852 9.775 15.668 1.00 57.75 67 ALA A C 1
ATOM 495 O O . ALA A 1 67 ? -11.281 10.409 14.790 1.00 57.75 67 ALA A O 1
ATOM 496 N N . VAL A 1 68 ? -11.635 8.470 15.868 1.00 56.09 68 VAL A N 1
ATOM 497 C CA . VAL A 1 68 ? -10.644 7.693 15.104 1.00 56.09 68 VAL A CA 1
ATOM 498 C C . VAL A 1 68 ? -11.087 7.491 13.651 1.00 56.09 68 VAL A C 1
ATOM 500 O O . VAL A 1 68 ? -10.286 7.652 12.739 1.00 56.09 68 VAL A O 1
ATOM 503 N N . SER A 1 69 ? -12.372 7.205 13.419 1.00 51.25 69 SER A N 1
ATOM 504 C CA . SER A 1 69 ? -12.914 6.983 12.071 1.00 51.25 69 SER A CA 1
ATOM 505 C C . SER A 1 69 ? -12.882 8.244 11.192 1.00 51.25 69 SER A C 1
ATOM 507 O O . SER A 1 69 ? -12.573 8.167 10.002 1.00 51.25 69 SER A O 1
ATOM 509 N N . ARG A 1 70 ? -13.157 9.424 11.768 1.00 52.69 70 ARG A N 1
ATOM 510 C CA . ARG A 1 70 ? -13.214 10.675 11.001 1.00 52.69 70 ARG A CA 1
ATOM 511 C C . ARG A 1 70 ? -11.831 11.160 10.554 1.00 52.69 70 ARG A C 1
ATOM 513 O O . ARG A 1 70 ? -11.724 11.593 9.410 1.00 52.69 70 ARG A O 1
ATOM 520 N N . ASP A 1 71 ? -10.800 11.032 11.391 1.00 52.94 71 ASP A N 1
ATOM 521 C CA . ASP A 1 71 ? -9.421 11.425 11.040 1.00 52.94 71 ASP A CA 1
ATOM 522 C C . ASP A 1 71 ? -8.868 10.612 9.856 1.00 52.94 71 ASP A C 1
ATOM 524 O O . ASP A 1 71 ? -8.198 11.156 8.986 1.00 52.94 71 ASP A O 1
ATOM 528 N N . LEU A 1 72 ? -9.217 9.325 9.758 1.00 52.88 72 LEU A N 1
ATOM 529 C CA . LEU A 1 72 ? -8.740 8.438 8.687 1.00 52.88 72 LEU A CA 1
ATOM 530 C C . LEU A 1 72 ? -9.407 8.709 7.328 1.00 52.88 72 LEU A C 1
ATOM 532 O O . LEU A 1 72 ? -8.790 8.499 6.286 1.00 52.88 72 LEU A O 1
ATOM 536 N N . SER A 1 73 ? -10.662 9.171 7.322 1.00 47.78 73 SER A N 1
ATOM 537 C CA . SER A 1 73 ? -11.416 9.415 6.081 1.00 47.78 73 SER A CA 1
ATOM 538 C C . SER A 1 73 ? -11.020 10.707 5.358 1.00 47.78 73 SER A C 1
ATOM 540 O O . SER A 1 73 ? -11.135 10.786 4.137 1.00 47.78 73 SER A O 1
ATOM 542 N N . VAL A 1 74 ? -10.534 11.715 6.092 1.00 51.31 74 VAL A N 1
ATOM 543 C CA . VAL A 1 74 ? -10.243 13.051 5.541 1.00 51.31 74 VAL A CA 1
ATOM 544 C C . VAL A 1 74 ? -8.939 13.067 4.725 1.00 51.31 74 VAL A C 1
ATOM 546 O O . VAL A 1 74 ? -8.783 13.914 3.851 1.00 51.31 74 VAL A O 1
ATOM 549 N N . GLU A 1 75 ? -8.044 12.094 4.915 1.00 52.09 75 GLU A N 1
ATOM 550 C CA . GLU A 1 75 ? -6.787 11.980 4.154 1.00 52.09 75 GLU A CA 1
ATOM 551 C C . GLU A 1 75 ? -6.976 11.347 2.754 1.00 52.09 75 GLU A C 1
ATOM 553 O O . GLU A 1 75 ? -6.093 11.444 1.906 1.00 52.09 75 GLU A O 1
ATOM 558 N N . PHE A 1 76 ? -8.113 10.690 2.485 1.00 48.38 76 PHE A N 1
ATOM 559 C CA . PHE A 1 76 ? -8.279 9.837 1.296 1.00 48.38 76 PHE A CA 1
ATOM 560 C C . PHE A 1 76 ? -8.946 10.497 0.082 1.00 48.38 76 PHE A C 1
ATOM 562 O O . PHE A 1 76 ? -8.957 9.891 -0.991 1.00 48.38 76 PHE A O 1
ATOM 569 N N . ASP A 1 77 ? -9.478 11.715 0.223 1.00 44.84 77 ASP A N 1
ATOM 570 C CA . ASP A 1 77 ? -10.372 12.307 -0.787 1.00 44.84 77 ASP A CA 1
ATOM 571 C C . ASP A 1 77 ? -9.746 13.427 -1.642 1.00 44.84 77 ASP A C 1
ATOM 573 O O . ASP A 1 77 ? -10.433 14.138 -2.379 1.00 44.84 77 ASP A O 1
ATOM 577 N N . SER A 1 78 ? -8.422 13.589 -1.613 1.00 49.66 78 SER A N 1
ATOM 578 C CA . SER A 1 78 ? -7.733 14.488 -2.542 1.00 49.66 78 SER A CA 1
ATOM 579 C C . SER A 1 78 ? -7.512 13.798 -3.896 1.00 49.66 78 SER A C 1
ATOM 581 O O . SER A 1 78 ? -6.581 13.032 -4.115 1.00 49.66 78 SER A O 1
ATOM 583 N N . SER A 1 79 ? -8.458 14.045 -4.805 1.00 53.47 79 SER A N 1
ATOM 584 C CA . SER A 1 79 ? -8.364 13.940 -6.270 1.00 53.47 79 SER A CA 1
ATOM 585 C C . SER A 1 79 ? -7.015 13.463 -6.845 1.00 53.47 79 SER A C 1
ATOM 587 O O . SER A 1 79 ? -6.081 14.240 -7.037 1.00 53.47 79 SER A O 1
ATOM 589 N N . ARG A 1 80 ? -6.955 12.181 -7.235 1.00 58.22 80 ARG A N 1
ATOM 590 C CA . ARG A 1 80 ? -5.782 11.591 -7.906 1.00 58.22 80 ARG A CA 1
ATOM 591 C C . ARG A 1 80 ? -5.355 12.421 -9.115 1.00 58.22 80 ARG A C 1
ATOM 593 O O . ARG A 1 80 ? -6.117 12.551 -10.080 1.00 58.22 80 ARG A O 1
ATOM 600 N N . SER A 1 81 ? -4.125 12.927 -9.103 1.00 71.75 81 SER A N 1
ATOM 601 C CA . SER A 1 81 ? -3.584 13.663 -10.245 1.00 71.75 81 SER A CA 1
ATOM 602 C C . SER A 1 81 ? -3.216 12.705 -11.389 1.00 71.75 81 SER A C 1
ATOM 604 O O . SER A 1 81 ? -2.944 11.519 -11.187 1.00 71.75 81 SER A O 1
ATOM 606 N N . PHE A 1 82 ? -3.188 13.207 -12.627 1.00 69.81 82 PHE A N 1
ATOM 607 C CA . PHE A 1 82 ? -2.771 12.420 -13.798 1.00 69.81 82 PHE A CA 1
ATOM 608 C C . PHE A 1 82 ? -1.352 11.840 -13.641 1.00 69.81 82 PHE A C 1
ATOM 610 O O . PHE A 1 82 ? -1.094 10.719 -14.079 1.00 69.81 82 PHE A O 1
ATOM 617 N N . GLY A 1 83 ? -0.458 12.567 -12.960 1.00 66.88 83 GLY A N 1
ATOM 618 C CA . GLY A 1 83 ? 0.912 12.126 -12.692 1.00 66.88 83 GLY A CA 1
ATOM 619 C C . GLY A 1 83 ? 0.986 10.921 -11.755 1.00 66.88 83 GLY A C 1
ATOM 620 O O . GLY A 1 83 ? 1.779 10.015 -11.992 1.00 66.88 83 GLY A O 1
ATOM 621 N N . GLU A 1 84 ? 0.110 10.852 -10.751 1.00 68.06 84 GLU A N 1
ATOM 622 C CA . GLU A 1 84 ? 0.054 9.715 -9.823 1.00 68.06 84 GLU A CA 1
ATOM 623 C C . GLU A 1 84 ? -0.412 8.440 -10.531 1.00 68.06 84 GLU A C 1
ATOM 625 O O . GLU A 1 84 ? 0.149 7.370 -10.323 1.00 68.06 84 GL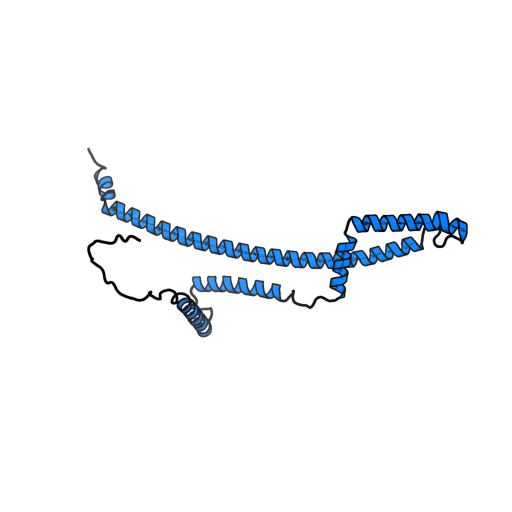U A O 1
ATOM 630 N N . ARG A 1 85 ? -1.380 8.553 -11.449 1.00 74.19 85 ARG A N 1
ATOM 631 C CA . ARG A 1 85 ? -1.855 7.409 -12.245 1.00 74.19 85 ARG A CA 1
ATOM 632 C C . ARG A 1 85 ? -0.785 6.877 -13.200 1.00 74.19 85 ARG A C 1
ATOM 634 O O . ARG A 1 85 ? -0.695 5.665 -13.383 1.00 74.19 85 ARG A O 1
ATOM 641 N N . LEU A 1 86 ? 0.006 7.766 -13.809 1.00 69.94 86 LEU A N 1
ATOM 642 C CA . LEU A 1 86 ? 1.123 7.359 -14.666 1.00 69.94 86 LEU A CA 1
ATOM 643 C C . LEU A 1 86 ? 2.243 6.698 -13.860 1.00 69.94 86 LEU A C 1
ATOM 645 O O . LEU A 1 86 ? 2.760 5.672 -14.289 1.00 69.94 86 LEU A O 1
ATOM 649 N N . ALA A 1 87 ? 2.605 7.260 -12.703 1.00 70.44 87 ALA A N 1
ATOM 650 C CA . ALA A 1 87 ? 3.630 6.686 -11.835 1.00 70.44 87 ALA A CA 1
ATOM 651 C C . ALA A 1 87 ? 3.272 5.253 -11.412 1.00 70.44 87 ALA A C 1
ATOM 653 O O . ALA A 1 87 ? 4.139 4.383 -11.402 1.00 70.44 87 ALA A O 1
ATOM 654 N N . ASP A 1 88 ? 1.990 4.990 -11.153 1.00 69.19 88 ASP A N 1
ATOM 655 C CA . ASP A 1 88 ? 1.497 3.671 -10.745 1.00 69.19 88 ASP A CA 1
ATOM 656 C C . ASP A 1 88 ? 1.624 2.641 -11.859 1.00 69.19 88 ASP A C 1
ATOM 658 O O . ASP A 1 88 ? 2.148 1.551 -11.636 1.00 69.19 88 ASP A O 1
ATOM 662 N N . GLN A 1 89 ? 1.232 3.017 -13.077 1.00 69.31 89 GLN A N 1
ATOM 663 C CA . GLN A 1 89 ? 1.404 2.161 -14.248 1.00 69.31 89 GLN A CA 1
ATOM 664 C C . GLN A 1 89 ? 2.883 1.910 -14.556 1.00 69.31 89 GLN A C 1
ATOM 666 O O . GLN A 1 89 ? 3.260 0.792 -14.896 1.00 69.31 89 GLN A O 1
ATOM 671 N N . VAL A 1 90 ? 3.741 2.925 -14.416 1.00 68.75 90 VAL A N 1
ATOM 672 C CA . VAL A 1 90 ? 5.186 2.779 -14.637 1.00 68.75 90 VAL A CA 1
ATOM 673 C C . VAL A 1 90 ? 5.825 1.884 -13.570 1.00 68.75 90 VAL A C 1
ATOM 675 O O . VAL A 1 90 ? 6.679 1.069 -13.912 1.00 68.75 90 VAL A O 1
ATOM 678 N N . ALA A 1 91 ? 5.401 1.978 -12.307 1.00 72.06 91 ALA A N 1
ATOM 679 C CA . ALA A 1 91 ? 5.884 1.114 -11.231 1.00 72.06 91 ALA A CA 1
ATOM 680 C C . ALA A 1 91 ? 5.457 -0.353 -11.431 1.00 72.06 91 ALA A C 1
ATOM 682 O O . ALA A 1 91 ? 6.281 -1.256 -11.289 1.00 72.06 91 ALA A O 1
ATOM 683 N N . GLU A 1 92 ? 4.199 -0.595 -11.816 1.00 72.25 92 GLU A N 1
ATOM 684 C CA . GLU A 1 92 ? 3.688 -1.944 -12.096 1.00 72.25 92 GLU A CA 1
ATOM 685 C C . GLU A 1 92 ? 4.360 -2.581 -13.322 1.00 72.25 92 GLU A C 1
ATOM 687 O O . GLU A 1 92 ? 4.756 -3.747 -13.282 1.00 72.25 92 GLU A O 1
ATOM 692 N N . VAL A 1 93 ? 4.536 -1.821 -14.409 1.00 67.31 93 VAL A N 1
ATOM 693 C CA . VAL A 1 93 ? 5.163 -2.325 -15.642 1.00 67.31 93 VAL A CA 1
ATOM 694 C C . VAL A 1 93 ? 6.674 -2.498 -15.467 1.00 67.31 93 VAL A C 1
ATOM 696 O O . VAL A 1 93 ? 7.225 -3.514 -15.893 1.00 67.31 93 VAL A O 1
ATOM 699 N N . GLY A 1 94 ? 7.342 -1.550 -14.805 1.00 71.19 94 GLY A N 1
ATOM 700 C CA . GLY A 1 94 ? 8.784 -1.585 -14.559 1.00 71.19 94 GLY A CA 1
ATOM 701 C C . GLY A 1 94 ? 9.231 -2.718 -13.628 1.00 71.19 94 GLY A C 1
ATOM 702 O O . GLY A 1 94 ? 10.366 -3.176 -13.738 1.00 71.19 94 GLY A O 1
ATOM 703 N N . GLY A 1 95 ? 8.345 -3.202 -12.750 1.00 71.25 95 GLY A N 1
ATOM 704 C CA . GLY A 1 95 ? 8.611 -4.318 -11.834 1.00 71.25 95 GLY A CA 1
ATOM 705 C C . GLY A 1 95 ? 8.366 -5.717 -12.416 1.00 71.25 95 GLY A C 1
ATOM 706 O O . GLY A 1 95 ? 8.639 -6.713 -11.748 1.00 71.25 95 GLY A O 1
ATOM 707 N N . SER A 1 96 ? 7.846 -5.826 -13.642 1.00 83.25 96 SER A N 1
ATOM 708 C CA . SER A 1 96 ? 7.529 -7.122 -14.248 1.00 83.25 96 SER A CA 1
ATOM 709 C C . SER A 1 96 ? 8.778 -7.853 -14.748 1.00 83.25 96 SER A C 1
ATOM 711 O O . SER A 1 96 ? 9.616 -7.287 -15.452 1.00 83.25 96 SER A O 1
ATOM 713 N N . TRP A 1 97 ? 8.853 -9.162 -14.488 1.00 81.62 97 TRP A N 1
ATOM 714 C CA . TRP A 1 97 ? 9.906 -10.039 -15.016 1.00 81.62 97 TRP A CA 1
ATOM 715 C C . TRP A 1 97 ? 10.025 -9.983 -16.547 1.00 81.62 97 TRP A C 1
ATOM 717 O O . TRP A 1 97 ? 11.132 -10.036 -17.083 1.00 81.62 97 TRP A O 1
ATOM 727 N N . GLY A 1 98 ? 8.906 -9.821 -17.260 1.00 86.69 98 GLY A N 1
ATOM 728 C CA . GLY A 1 98 ? 8.910 -9.692 -18.720 1.00 86.69 98 GLY A CA 1
ATOM 729 C C . GLY A 1 98 ? 9.553 -8.389 -19.207 1.00 86.69 98 GLY A C 1
ATOM 730 O O . GLY A 1 98 ? 10.277 -8.396 -20.202 1.00 86.69 98 GLY A O 1
ATOM 731 N N . PHE A 1 99 ? 9.347 -7.286 -18.479 1.00 86.25 99 PHE A N 1
ATOM 732 C CA . PHE A 1 99 ? 9.957 -5.994 -18.795 1.00 86.25 99 PHE A CA 1
ATOM 733 C C . PHE A 1 99 ? 11.475 -6.034 -18.601 1.00 86.25 99 PHE A C 1
ATOM 735 O O . PHE A 1 99 ? 12.207 -5.588 -19.480 1.00 86.25 99 PHE A O 1
ATOM 742 N N . ILE A 1 100 ? 11.954 -6.644 -17.509 1.00 87.56 100 ILE A N 1
ATOM 743 C CA . ILE A 1 100 ? 13.392 -6.794 -17.223 1.00 87.56 100 ILE A CA 1
ATOM 744 C C . ILE A 1 100 ? 14.095 -7.566 -18.349 1.00 87.56 100 ILE A C 1
ATOM 746 O O . ILE A 1 100 ? 15.133 -7.131 -18.850 1.00 87.56 100 ILE A O 1
ATOM 750 N N . ILE A 1 101 ? 13.510 -8.686 -18.786 1.00 89.75 101 ILE A N 1
ATOM 751 C CA . ILE A 1 101 ? 14.068 -9.508 -19.869 1.00 89.75 101 ILE A CA 1
ATOM 752 C C . ILE A 1 101 ? 14.055 -8.737 -21.196 1.00 89.75 101 ILE A C 1
ATOM 754 O O . ILE A 1 101 ? 15.076 -8.685 -21.882 1.00 89.75 101 ILE A O 1
ATOM 758 N N . GLY A 1 102 ? 12.934 -8.099 -21.547 1.00 92.12 102 GLY A N 1
ATOM 759 C CA . GLY A 1 102 ? 12.822 -7.300 -22.771 1.00 92.12 102 GLY A CA 1
ATOM 760 C C . GLY A 1 102 ? 13.810 -6.129 -22.808 1.00 92.12 102 GLY A C 1
ATOM 761 O O . GLY A 1 102 ? 14.487 -5.920 -23.813 1.00 92.12 102 GLY A O 1
ATOM 762 N N . PHE A 1 103 ? 13.957 -5.412 -21.694 1.00 89.56 103 PHE A N 1
ATOM 763 C CA . PHE A 1 103 ? 14.911 -4.316 -21.546 1.00 89.56 103 PHE A CA 1
ATOM 764 C C . PHE A 1 103 ? 16.362 -4.793 -21.708 1.00 89.56 103 PHE A C 1
ATOM 766 O O . PHE A 1 103 ? 17.139 -4.175 -22.438 1.00 89.56 103 PHE A O 1
ATOM 773 N N . GLY A 1 104 ? 16.711 -5.941 -21.118 1.00 91.69 104 GLY A N 1
ATOM 774 C CA . GLY A 1 104 ? 18.015 -6.579 -21.313 1.00 91.69 104 GLY A CA 1
ATOM 775 C C . GLY A 1 104 ? 18.290 -6.945 -22.776 1.00 91.69 104 GLY A C 1
ATOM 776 O O . GLY A 1 104 ? 19.381 -6.684 -23.281 1.00 91.69 104 GLY A O 1
ATOM 777 N N . ILE A 1 105 ? 17.291 -7.478 -23.490 1.00 95.06 105 ILE A N 1
ATOM 778 C CA . ILE A 1 105 ? 17.407 -7.782 -24.926 1.00 95.06 105 ILE A CA 1
ATOM 779 C C . ILE A 1 105 ? 17.676 -6.507 -25.730 1.00 95.06 105 ILE A C 1
ATOM 781 O O . ILE A 1 105 ? 18.566 -6.509 -26.577 1.00 95.06 105 ILE A O 1
ATOM 785 N N . VAL A 1 106 ? 16.962 -5.411 -25.455 1.00 92.25 106 VAL A N 1
ATOM 786 C CA . VAL A 1 106 ? 17.177 -4.124 -26.140 1.00 92.25 106 VAL A CA 1
ATOM 787 C C . VAL A 1 106 ? 18.609 -3.622 -25.943 1.00 92.25 106 VAL A C 1
ATOM 789 O O . VAL A 1 106 ? 19.241 -3.207 -26.914 1.00 92.25 106 VAL A O 1
ATOM 792 N N . ILE A 1 107 ? 19.151 -3.719 -24.725 1.00 92.31 107 ILE A N 1
ATOM 793 C CA . ILE A 1 107 ? 20.548 -3.360 -24.439 1.00 92.31 107 ILE A CA 1
ATOM 794 C C . ILE A 1 107 ? 21.512 -4.218 -25.268 1.00 92.31 107 ILE A C 1
ATOM 796 O O . ILE A 1 107 ? 22.411 -3.685 -25.918 1.00 92.31 107 ILE A O 1
ATOM 800 N N . VAL A 1 108 ? 21.318 -5.540 -25.290 1.00 92.19 108 VAL A N 1
ATOM 801 C CA . VAL A 1 108 ? 22.169 -6.459 -26.064 1.00 92.19 108 VAL A CA 1
ATOM 802 C C . VAL A 1 108 ? 22.103 -6.140 -27.558 1.00 92.19 108 VAL A C 1
ATOM 804 O O . VAL A 1 108 ? 23.140 -6.052 -28.214 1.00 92.19 108 VAL A O 1
ATOM 807 N N . VAL A 1 109 ? 20.904 -5.905 -28.096 1.00 92.62 109 VAL A N 1
ATOM 808 C CA . VAL A 1 109 ? 20.706 -5.520 -29.500 1.00 92.62 109 VAL A CA 1
ATOM 809 C C . VAL A 1 109 ? 21.411 -4.197 -29.808 1.00 92.62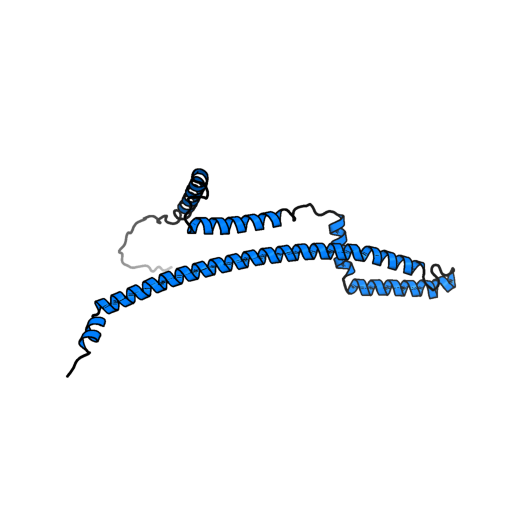 109 VAL A C 1
ATOM 811 O O . VAL A 1 109 ? 22.088 -4.101 -30.831 1.00 92.62 109 VAL A O 1
ATOM 814 N N . TRP A 1 110 ? 21.324 -3.202 -28.919 1.00 89.06 110 TRP A N 1
ATOM 815 C CA . TRP A 1 110 ? 22.001 -1.911 -29.079 1.00 89.06 110 TRP A CA 1
ATOM 816 C C . TRP A 1 110 ? 23.525 -2.054 -29.139 1.00 89.06 110 TRP A C 1
ATOM 818 O O . TRP A 1 110 ? 24.172 -1.466 -30.012 1.00 89.06 110 TRP A O 1
ATOM 828 N N . VAL A 1 111 ? 24.091 -2.867 -28.241 1.00 87.69 111 VAL A N 1
ATOM 829 C CA . VAL A 1 111 ? 25.527 -3.166 -28.200 1.00 87.69 111 VAL A CA 1
ATOM 830 C C . VAL A 1 111 ? 25.964 -3.871 -29.485 1.00 87.69 111 VAL A C 1
ATOM 832 O O . VAL A 1 111 ? 26.939 -3.451 -30.108 1.00 87.69 111 VAL A O 1
ATOM 835 N N . ILE A 1 112 ? 25.234 -4.900 -29.931 1.00 88.25 112 ILE A N 1
ATOM 836 C CA . ILE A 1 112 ? 25.541 -5.646 -31.164 1.00 88.25 112 ILE A CA 1
ATOM 837 C C . ILE A 1 112 ? 25.477 -4.730 -32.393 1.00 88.25 112 ILE A C 1
ATOM 839 O O . ILE A 1 112 ? 26.374 -4.762 -33.237 1.00 88.25 112 ILE A O 1
ATOM 843 N N . LEU A 1 113 ? 24.447 -3.886 -32.493 1.00 86.25 113 LEU A N 1
ATOM 844 C CA . LEU A 1 113 ? 24.258 -2.985 -33.629 1.00 86.25 113 LEU A CA 1
ATOM 845 C C . LEU A 1 113 ? 25.387 -1.945 -33.709 1.00 86.25 113 LEU A C 1
ATOM 847 O O . LEU A 1 113 ? 25.975 -1.765 -34.777 1.00 86.25 113 LEU A O 1
ATOM 851 N N . ASN A 1 114 ? 25.756 -1.315 -32.590 1.00 85.19 114 ASN A N 1
ATOM 852 C CA . ASN A 1 114 ? 26.848 -0.336 -32.573 1.00 85.19 114 ASN A CA 1
ATOM 853 C C . ASN A 1 114 ? 28.220 -0.978 -32.847 1.00 85.19 114 ASN A C 1
ATOM 855 O O . ASN A 1 114 ? 29.013 -0.437 -33.624 1.00 85.19 114 ASN A O 1
ATOM 859 N N . THR A 1 115 ? 28.491 -2.154 -32.274 1.00 80.56 115 THR A N 1
ATOM 860 C CA . THR A 1 115 ? 29.799 -2.824 -32.400 1.00 80.56 115 THR A CA 1
ATOM 861 C C . THR A 1 115 ? 30.012 -3.523 -33.740 1.00 80.56 115 THR A C 1
ATOM 863 O O . THR A 1 115 ? 31.091 -3.406 -34.315 1.00 80.56 115 THR A O 1
ATOM 866 N N . LEU A 1 116 ? 29.016 -4.243 -34.267 1.00 77.94 116 LEU A N 1
ATOM 867 C CA . LEU A 1 116 ? 29.188 -5.060 -35.474 1.00 77.94 116 LEU A CA 1
ATOM 868 C C . LEU A 1 116 ? 28.753 -4.349 -36.752 1.00 77.94 116 LEU A C 1
ATOM 870 O O . LEU A 1 116 ? 29.416 -4.492 -37.780 1.00 77.94 116 LEU A O 1
ATOM 874 N N . VAL A 1 117 ? 27.642 -3.610 -36.704 1.00 67.38 117 VAL A N 1
ATOM 875 C CA . VAL A 1 117 ? 27.005 -3.043 -37.902 1.00 67.38 117 VAL A CA 1
ATOM 876 C C . VAL A 1 117 ? 27.532 -1.637 -38.167 1.00 67.38 117 VAL A C 1
ATOM 878 O O . VAL A 1 117 ? 28.076 -1.363 -39.236 1.00 67.38 117 VAL A O 1
ATOM 881 N N . LEU A 1 118 ? 27.445 -0.755 -37.172 1.00 68.00 118 LEU A N 1
ATOM 882 C CA . LEU A 1 118 ? 27.753 0.666 -37.340 1.00 68.00 118 LEU A CA 1
ATOM 883 C C . LEU A 1 118 ? 29.259 0.948 -37.432 1.00 68.00 118 LEU A C 1
ATOM 885 O O . LEU A 1 118 ? 29.684 1.735 -38.278 1.00 68.00 118 LEU A O 1
ATOM 889 N N . THR A 1 119 ? 30.072 0.223 -36.656 1.00 63.16 119 THR A N 1
ATOM 890 C CA . THR A 1 119 ? 31.545 0.303 -36.730 1.00 63.16 119 THR A CA 1
ATOM 891 C C . THR A 1 119 ? 32.084 -0.101 -38.111 1.00 63.16 119 THR A C 1
ATOM 893 O O . THR A 1 119 ? 33.104 0.424 -38.547 1.00 63.16 119 THR A O 1
ATOM 896 N N . ARG A 1 120 ? 31.402 -1.009 -38.827 1.00 62.66 120 ARG A N 1
ATOM 897 C CA . ARG A 1 120 ? 31.838 -1.504 -40.146 1.00 62.66 120 ARG A CA 1
ATOM 898 C C . ARG A 1 120 ? 31.363 -0.665 -41.333 1.00 62.66 120 ARG A C 1
ATOM 900 O O . ARG A 1 120 ? 32.012 -0.722 -42.370 1.00 62.66 120 ARG A O 1
ATOM 907 N N . TRP A 1 121 ? 30.236 0.039 -41.213 1.00 61.38 121 TRP A N 1
ATOM 908 C CA . TRP A 1 121 ? 29.565 0.659 -42.365 1.00 61.38 121 TRP A CA 1
ATOM 909 C C . TRP A 1 121 ? 29.687 2.185 -42.432 1.00 61.38 121 TRP A C 1
ATOM 911 O O . TRP A 1 121 ? 29.934 2.711 -43.511 1.00 61.38 121 TRP A O 1
ATOM 921 N N . ILE A 1 122 ? 29.493 2.903 -41.320 1.00 64.31 122 ILE A N 1
ATOM 922 C CA . ILE A 1 122 ? 29.282 4.371 -41.324 1.00 64.31 122 ILE A CA 1
ATOM 923 C C . ILE A 1 122 ? 30.114 5.100 -40.248 1.00 64.31 122 ILE A C 1
ATOM 925 O O . ILE A 1 122 ? 30.286 6.314 -40.320 1.00 64.31 122 ILE A O 1
ATOM 929 N N . GLY A 1 123 ? 30.689 4.363 -39.292 1.00 63.59 123 GLY A N 1
ATOM 930 C CA . GLY A 1 123 ? 31.337 4.901 -38.096 1.00 63.59 123 GLY A CA 1
ATOM 931 C C . GLY A 1 123 ? 30.481 4.621 -36.860 1.00 63.59 123 GLY A C 1
ATOM 932 O O . GLY A 1 123 ? 29.253 4.687 -36.909 1.00 63.59 123 GLY A O 1
ATOM 933 N N . ALA A 1 124 ? 31.118 4.240 -35.751 1.00 67.19 124 ALA A N 1
ATOM 934 C CA . ALA A 1 124 ? 30.411 3.901 -34.520 1.00 67.19 124 ALA A CA 1
ATOM 935 C C . ALA A 1 124 ? 29.765 5.155 -33.903 1.00 67.19 124 ALA A C 1
ATOM 937 O O . ALA A 1 124 ? 30.472 6.076 -33.503 1.00 67.19 124 ALA A O 1
ATOM 938 N N . PHE A 1 125 ? 28.430 5.179 -33.831 1.00 75.81 125 PHE A N 1
ATOM 939 C CA . PHE A 1 125 ? 27.661 6.261 -33.200 1.00 75.81 125 PHE A CA 1
ATOM 940 C C . PHE A 1 125 ? 27.901 6.311 -31.685 1.00 75.81 125 PHE A C 1
ATOM 942 O O . PHE A 1 125 ? 28.097 7.389 -31.133 1.00 75.81 125 PHE A O 1
ATOM 949 N N . ASP A 1 126 ? 27.951 5.143 -31.034 1.00 82.56 126 ASP A N 1
ATOM 950 C CA . ASP A 1 126 ? 28.308 4.986 -29.620 1.00 82.56 126 ASP A CA 1
ATOM 951 C C . ASP A 1 126 ? 29.414 3.915 -29.485 1.00 82.56 126 ASP A C 1
ATOM 953 O O . ASP A 1 126 ? 29.121 2.734 -29.276 1.00 82.56 126 ASP A O 1
ATOM 957 N N . PRO A 1 127 ? 30.696 4.275 -29.701 1.00 78.75 127 PRO A N 1
ATOM 958 C CA . PRO A 1 127 ? 31.813 3.347 -29.562 1.00 78.75 127 PRO A CA 1
ATOM 959 C C . PRO A 1 127 ? 31.974 2.889 -28.111 1.00 78.75 127 PRO A C 1
ATOM 961 O O . PRO A 1 127 ? 31.658 3.624 -27.175 1.00 78.75 127 PRO A O 1
ATOM 964 N N . TYR A 1 128 ? 32.547 1.699 -27.912 1.00 78.44 128 TYR A N 1
ATOM 965 C CA . TYR A 1 128 ? 32.974 1.253 -26.583 1.00 78.44 128 TYR A CA 1
ATOM 966 C C . TYR A 1 128 ? 33.853 2.345 -25.940 1.00 78.44 128 TYR A C 1
ATOM 968 O O . TYR A 1 128 ? 34.844 2.737 -26.566 1.00 78.44 128 TYR A O 1
ATOM 976 N N . PRO A 1 129 ? 33.509 2.881 -24.749 1.00 80.38 129 PRO A N 1
ATOM 977 C CA . PRO A 1 129 ? 32.735 2.274 -23.651 1.00 80.38 129 PRO A CA 1
ATOM 978 C C . PRO A 1 129 ? 31.223 2.624 -23.542 1.00 80.38 129 PRO A C 1
ATOM 980 O O . PRO A 1 129 ? 30.669 2.531 -22.450 1.00 80.38 129 PRO A O 1
ATOM 983 N N . PHE A 1 130 ? 30.537 2.988 -24.633 1.00 87.38 130 PHE A N 1
ATOM 984 C CA . PHE A 1 130 ? 29.083 3.264 -24.702 1.00 87.38 130 PHE A CA 1
ATOM 985 C C . PHE A 1 130 ? 28.587 4.400 -23.786 1.00 87.38 130 PHE A C 1
ATOM 987 O O . PHE A 1 130 ? 27.749 4.210 -22.897 1.00 87.38 130 PHE A O 1
ATOM 994 N N . VAL A 1 131 ? 29.117 5.610 -23.982 1.00 87.62 131 VAL A N 1
ATOM 995 C CA . VAL A 1 131 ? 28.801 6.775 -23.137 1.00 87.62 131 VAL A CA 1
ATOM 996 C C . VAL A 1 131 ? 27.326 7.166 -23.245 1.00 87.62 131 VAL A C 1
ATOM 998 O O . VAL A 1 131 ? 26.712 7.518 -22.235 1.00 87.62 131 VAL A O 1
ATOM 1001 N N . PHE A 1 132 ? 26.737 7.080 -24.441 1.00 88.25 132 PHE A N 1
ATOM 1002 C CA . PHE A 1 132 ? 25.339 7.458 -24.646 1.00 88.25 132 PHE A CA 1
ATOM 1003 C C . PHE A 1 132 ? 24.385 6.477 -23.962 1.00 88.25 132 PHE A C 1
ATOM 1005 O O . PHE A 1 132 ? 23.482 6.897 -23.233 1.00 88.25 132 PHE A O 1
ATOM 1012 N N . LEU A 1 133 ? 24.619 5.172 -24.136 1.00 90.00 133 LEU A N 1
ATOM 1013 C CA . LEU A 1 133 ? 23.849 4.140 -23.446 1.00 90.00 133 LEU A CA 1
ATOM 1014 C C . LEU A 1 133 ? 23.922 4.325 -21.924 1.00 90.00 133 LEU A C 1
ATOM 1016 O O . LEU A 1 133 ? 22.894 4.302 -21.250 1.00 90.00 133 LEU A O 1
ATOM 1020 N N . ASN A 1 134 ? 25.119 4.570 -21.387 1.00 91.56 134 ASN A N 1
ATOM 1021 C CA . ASN A 1 134 ? 25.309 4.766 -19.953 1.00 91.56 134 ASN A CA 1
ATOM 1022 C C . ASN A 1 134 ? 24.561 6.004 -19.420 1.00 91.56 134 ASN A C 1
ATOM 1024 O O . ASN A 1 134 ? 23.948 5.952 -18.350 1.00 91.56 134 ASN A O 1
ATOM 1028 N N . LEU A 1 135 ? 24.551 7.104 -20.181 1.00 92.06 135 LEU A N 1
ATOM 1029 C CA . LEU A 1 135 ? 23.791 8.308 -19.834 1.00 92.06 135 LEU A CA 1
ATOM 1030 C C . LEU A 1 135 ? 22.282 8.021 -19.771 1.00 92.06 135 LEU A C 1
ATOM 1032 O O . LEU A 1 135 ? 21.614 8.425 -18.819 1.00 92.06 135 LEU A O 1
ATOM 1036 N N . MET A 1 136 ? 21.751 7.294 -20.757 1.00 91.25 136 MET A N 1
ATOM 1037 C CA . MET A 1 136 ? 20.336 6.918 -20.797 1.00 91.25 136 MET A CA 1
ATOM 1038 C C . MET A 1 136 ? 19.950 6.003 -19.634 1.00 91.25 136 MET A C 1
ATOM 1040 O O . MET A 1 136 ? 18.955 6.267 -18.960 1.00 91.25 136 MET A O 1
ATOM 1044 N N . LEU A 1 137 ? 20.754 4.976 -19.343 1.00 91.94 137 LEU A N 1
ATOM 1045 C CA . LEU A 1 137 ? 20.516 4.080 -18.206 1.00 91.94 137 LEU A CA 1
ATOM 1046 C C . LEU A 1 137 ? 20.530 4.835 -16.872 1.00 91.94 137 LEU A C 1
ATOM 1048 O O . LEU A 1 137 ? 19.660 4.614 -16.029 1.00 91.94 137 LEU A O 1
ATOM 1052 N N . SER A 1 138 ? 21.472 5.766 -16.706 1.00 93.69 138 SER A N 1
ATOM 1053 C CA . SER A 1 138 ? 21.573 6.595 -15.503 1.00 93.69 138 SER A CA 1
ATOM 1054 C C . SER A 1 138 ? 20.338 7.479 -15.311 1.00 93.69 138 SER A C 1
ATOM 1056 O O . SER A 1 138 ? 19.827 7.590 -14.198 1.00 93.69 138 SER A O 1
ATOM 1058 N N . LEU A 1 139 ? 19.815 8.070 -16.392 1.00 93.12 139 LEU A N 1
ATOM 1059 C CA . LEU A 1 139 ? 18.605 8.890 -16.339 1.00 93.12 139 LEU A CA 1
ATOM 1060 C C . LEU A 1 139 ? 17.365 8.060 -15.977 1.00 93.12 139 LEU A C 1
ATOM 1062 O O . LEU A 1 139 ? 16.568 8.481 -15.138 1.00 93.12 139 LEU A O 1
ATOM 1066 N N . VAL A 1 140 ? 17.219 6.872 -16.572 1.00 90.00 140 VAL A N 1
ATOM 1067 C CA . VAL A 1 140 ? 16.121 5.947 -16.252 1.00 90.00 140 VAL A CA 1
ATOM 1068 C C . VAL A 1 140 ? 16.167 5.561 -14.773 1.00 90.00 140 VAL A C 1
ATOM 1070 O O . VAL A 1 140 ? 15.158 5.681 -14.081 1.00 90.00 140 VAL A O 1
ATOM 1073 N N . ALA A 1 141 ? 17.339 5.173 -14.263 1.00 89.31 141 ALA A N 1
ATOM 1074 C CA . ALA A 1 141 ? 17.512 4.808 -12.859 1.00 89.31 141 ALA A CA 1
ATOM 1075 C C . ALA A 1 141 ? 17.219 5.981 -11.902 1.00 89.31 141 ALA A C 1
ATOM 1077 O O . ALA A 1 141 ? 16.566 5.796 -10.874 1.00 89.31 141 ALA A O 1
ATOM 1078 N N . ALA A 1 142 ? 17.646 7.200 -12.252 1.00 92.19 142 ALA A N 1
ATOM 1079 C CA . ALA A 1 142 ? 17.403 8.393 -11.442 1.00 92.19 142 ALA A CA 1
ATOM 1080 C C . ALA A 1 142 ? 15.905 8.710 -11.291 1.00 92.19 142 ALA A C 1
ATOM 1082 O O . ALA A 1 142 ? 15.466 9.102 -10.212 1.00 92.19 142 ALA A O 1
ATOM 1083 N N . VAL A 1 143 ? 15.112 8.508 -12.348 1.00 87.50 143 VAL A N 1
ATOM 1084 C CA . VAL A 1 143 ? 13.653 8.706 -12.315 1.00 87.50 143 VAL A CA 1
ATOM 1085 C C . VAL A 1 143 ? 12.931 7.542 -11.623 1.00 87.50 143 VAL A C 1
ATOM 1087 O O . VAL A 1 143 ? 11.877 7.745 -11.020 1.00 87.50 143 VAL A O 1
ATOM 1090 N N . GLN A 1 144 ? 13.497 6.331 -11.643 1.00 87.81 144 GLN A N 1
ATOM 1091 C CA . GLN A 1 144 ? 12.898 5.163 -10.992 1.00 87.81 144 GLN A CA 1
ATOM 1092 C C . GLN A 1 144 ? 12.822 5.295 -9.468 1.00 87.81 144 GLN A C 1
ATOM 1094 O O . GLN A 1 144 ? 11.785 4.968 -8.895 1.00 87.81 144 GLN A O 1
ATOM 1099 N N . ALA A 1 145 ? 13.872 5.782 -8.798 1.00 87.75 145 ALA A N 1
ATOM 1100 C CA . ALA A 1 145 ? 13.899 5.827 -7.332 1.00 87.75 145 ALA A CA 1
ATOM 1101 C C . ALA A 1 145 ? 12.749 6.661 -6.712 1.00 87.75 145 ALA A C 1
ATOM 1103 O O . ALA A 1 145 ? 12.068 6.148 -5.820 1.00 87.75 145 ALA A O 1
ATOM 1104 N N . PRO A 1 146 ? 12.439 7.883 -7.195 1.00 87.12 146 PRO A N 1
ATOM 1105 C CA . PRO A 1 146 ? 11.272 8.641 -6.743 1.00 87.12 146 PRO A CA 1
ATOM 1106 C C . PRO A 1 146 ? 9.937 7.959 -7.049 1.00 87.12 146 PRO A C 1
ATOM 1108 O O . PRO A 1 146 ? 9.051 7.977 -6.201 1.00 87.12 146 PRO A O 1
ATOM 1111 N N . ILE A 1 147 ? 9.785 7.337 -8.225 1.00 83.56 147 ILE A N 1
ATOM 1112 C CA . ILE A 1 147 ? 8.552 6.619 -8.594 1.00 83.56 147 ILE A CA 1
ATOM 1113 C C . ILE A 1 147 ? 8.319 5.445 -7.640 1.00 83.56 147 ILE A C 1
ATOM 1115 O O . ILE A 1 147 ? 7.216 5.287 -7.118 1.00 83.56 147 ILE A O 1
ATOM 1119 N N . ILE A 1 148 ? 9.370 4.674 -7.350 1.00 85.56 148 ILE A N 1
ATOM 1120 C CA . ILE A 1 148 ? 9.329 3.574 -6.382 1.00 85.56 148 ILE A CA 1
ATOM 1121 C C . ILE A 1 148 ? 8.987 4.110 -4.985 1.00 85.56 148 ILE A C 1
ATOM 1123 O O . ILE A 1 148 ? 8.129 3.544 -4.309 1.00 85.56 148 ILE A O 1
ATOM 1127 N N . MET A 1 149 ? 9.595 5.223 -4.553 1.00 85.06 149 MET A N 1
ATOM 1128 C CA . MET A 1 149 ? 9.260 5.854 -3.270 1.00 85.06 149 MET A CA 1
ATOM 1129 C C . MET A 1 149 ? 7.804 6.324 -3.212 1.00 85.06 149 MET A C 1
ATOM 1131 O O . MET A 1 149 ? 7.146 6.133 -2.192 1.00 85.06 149 MET A O 1
ATOM 1135 N N . MET A 1 150 ? 7.273 6.907 -4.289 1.00 79.62 150 MET A N 1
ATOM 1136 C CA . MET A 1 150 ? 5.873 7.333 -4.361 1.00 79.62 150 MET A CA 1
ATOM 1137 C C . MET A 1 150 ? 4.925 6.133 -4.293 1.00 79.62 150 MET A C 1
ATOM 1139 O O . MET A 1 150 ? 3.956 6.167 -3.530 1.00 79.62 150 MET A O 1
ATOM 1143 N N . SER A 1 151 ? 5.225 5.045 -5.015 1.00 81.00 151 SER A N 1
ATOM 1144 C CA . SER A 1 151 ? 4.415 3.825 -4.953 1.00 81.00 151 SER A CA 1
ATOM 1145 C C . SER A 1 151 ? 4.472 3.165 -3.576 1.00 81.00 151 SER A C 1
ATOM 1147 O O . SER A 1 151 ? 3.444 2.720 -3.068 1.00 81.00 151 SER A O 1
ATOM 1149 N N . GLN A 1 152 ? 5.648 3.158 -2.936 1.00 84.38 152 GLN A N 1
ATOM 1150 C CA . GLN A 1 152 ? 5.826 2.654 -1.572 1.00 84.38 152 GLN A CA 1
ATOM 1151 C C . GLN A 1 152 ? 5.073 3.503 -0.546 1.00 84.38 152 GLN A C 1
ATOM 1153 O O . GLN A 1 152 ? 4.375 2.949 0.298 1.00 84.38 152 GLN A O 1
ATOM 1158 N N . ASN A 1 153 ? 5.159 4.835 -0.628 1.00 79.31 153 ASN A N 1
ATOM 1159 C CA . ASN A 1 153 ? 4.456 5.736 0.286 1.00 79.31 153 ASN A CA 1
ATOM 1160 C C . ASN A 1 153 ? 2.939 5.523 0.217 1.00 79.31 153 ASN A C 1
ATOM 1162 O O . ASN A 1 153 ? 2.267 5.465 1.244 1.00 79.31 153 ASN A O 1
ATOM 1166 N N . ARG A 1 154 ? 2.399 5.328 -0.991 1.00 82.19 154 ARG A N 1
ATOM 1167 C CA . ARG A 1 154 ? 0.980 5.015 -1.176 1.00 82.19 154 ARG A CA 1
ATOM 1168 C C . ARG A 1 154 ? 0.611 3.630 -0.647 1.00 82.19 154 ARG A C 1
ATOM 1170 O O . ARG A 1 154 ? -0.445 3.494 -0.035 1.00 82.19 154 ARG A O 1
ATOM 1177 N N . GLN A 1 155 ? 1.440 2.611 -0.876 1.00 82.44 155 GLN A N 1
ATOM 1178 C CA . GLN A 1 155 ? 1.180 1.280 -0.327 1.00 82.44 155 GLN A CA 1
ATOM 1179 C C . GLN A 1 155 ? 1.161 1.327 1.207 1.00 82.44 155 GLN A C 1
ATOM 1181 O O . GLN A 1 155 ? 0.194 0.884 1.811 1.00 82.44 155 GLN A O 1
ATOM 1186 N N . ALA A 1 156 ? 2.125 2.014 1.824 1.00 85.12 156 ALA A N 1
ATOM 1187 C CA . ALA A 1 156 ? 2.169 2.205 3.271 1.00 85.12 156 ALA A CA 1
ATOM 1188 C C . ALA A 1 156 ? 0.934 2.942 3.826 1.00 85.12 156 ALA A C 1
ATOM 1190 O O . ALA A 1 156 ? 0.497 2.658 4.939 1.00 85.12 156 ALA A O 1
ATOM 1191 N N . GLN A 1 157 ? 0.352 3.885 3.076 1.00 82.56 157 GLN A N 1
ATOM 1192 C CA . GLN A 1 157 ? -0.906 4.532 3.469 1.00 82.56 157 GLN A CA 1
ATOM 1193 C C . GLN A 1 157 ? -2.093 3.564 3.437 1.00 82.56 157 GLN A C 1
ATOM 1195 O O . GLN A 1 157 ? -2.895 3.564 4.370 1.00 82.56 157 GLN A O 1
ATOM 1200 N N . LYS A 1 158 ? -2.198 2.719 2.401 1.00 84.38 158 LYS A N 1
ATOM 1201 C CA . LYS A 1 158 ? -3.231 1.673 2.335 1.00 84.38 158 LYS A CA 1
ATOM 1202 C C . LYS A 1 158 ? -3.082 0.677 3.482 1.00 84.38 158 LYS A C 1
ATOM 1204 O O . LYS A 1 158 ? -4.059 0.425 4.176 1.00 84.38 158 LYS A O 1
ATOM 1209 N N . ASP A 1 159 ? -1.862 0.205 3.728 1.00 85.88 159 ASP A N 1
ATOM 1210 C CA . ASP A 1 159 ? -1.571 -0.750 4.801 1.00 85.88 159 ASP A CA 1
ATOM 1211 C C . ASP A 1 159 ? -1.934 -0.162 6.180 1.00 85.88 159 ASP A C 1
ATOM 1213 O O . ASP A 1 159 ? -2.466 -0.853 7.047 1.00 85.88 159 ASP A O 1
ATOM 1217 N N . ARG A 1 160 ? -1.707 1.146 6.388 1.00 84.50 160 ARG A N 1
ATOM 1218 C CA . ARG A 1 160 ? -2.128 1.852 7.612 1.00 84.50 160 ARG A CA 1
ATOM 1219 C C . ARG A 1 160 ? -3.644 1.916 7.768 1.00 84.50 160 ARG A C 1
ATOM 1221 O O . ARG A 1 160 ? -4.126 1.753 8.887 1.00 84.50 160 ARG A O 1
ATOM 1228 N N . LEU A 1 161 ? -4.385 2.172 6.688 1.00 81.38 161 LEU A N 1
ATOM 1229 C CA . LEU A 1 161 ? -5.848 2.151 6.739 1.00 81.38 161 LEU A CA 1
ATOM 1230 C C . LEU A 1 161 ? -6.381 0.757 7.057 1.00 81.38 161 LEU A C 1
ATOM 1232 O O . LEU A 1 161 ? -7.279 0.630 7.885 1.00 81.38 161 LEU A O 1
ATOM 1236 N N . GLU A 1 162 ? -5.840 -0.266 6.402 1.00 83.12 162 GLU A N 1
ATOM 1237 C CA . GLU A 1 162 ? -6.244 -1.654 6.618 1.00 83.12 162 GLU A CA 1
ATOM 1238 C C . GLU A 1 162 ? -5.992 -2.060 8.075 1.00 83.12 162 GLU A C 1
ATOM 1240 O O . GLU A 1 162 ? -6.909 -2.514 8.754 1.00 83.12 162 GLU A O 1
ATOM 1245 N N . ALA A 1 163 ? -4.817 -1.726 8.620 1.00 84.69 163 ALA A N 1
ATOM 1246 C CA . ALA A 1 163 ? -4.509 -1.944 10.032 1.00 84.69 163 ALA A CA 1
ATOM 1247 C C . ALA A 1 163 ? -5.455 -1.186 10.986 1.00 84.69 163 ALA A C 1
ATOM 1249 O O . ALA A 1 163 ? -5.819 -1.702 12.046 1.00 84.69 163 ALA A O 1
ATOM 1250 N N . ALA A 1 164 ? -5.865 0.038 10.637 1.00 81.88 164 ALA A N 1
ATOM 1251 C CA . ALA A 1 164 ? -6.810 0.808 11.443 1.00 81.88 164 ALA A CA 1
ATOM 1252 C C . ALA A 1 164 ? -8.225 0.205 11.414 1.00 81.88 164 ALA A C 1
ATOM 1254 O O . ALA A 1 164 ? -8.900 0.159 12.446 1.00 81.88 164 ALA A O 1
ATOM 1255 N N . HIS A 1 165 ? -8.661 -0.289 10.255 1.00 81.44 165 HIS A N 1
ATOM 1256 C CA . HIS A 1 165 ? -9.924 -1.004 10.109 1.00 81.44 165 HIS A CA 1
ATOM 1257 C C . HIS A 1 165 ? -9.916 -2.321 10.898 1.00 81.44 165 HIS A C 1
ATOM 1259 O O . HIS A 1 165 ? -10.844 -2.587 11.664 1.00 81.44 165 HIS A O 1
ATOM 1265 N N . ASP A 1 166 ? -8.844 -3.105 10.789 1.00 85.62 166 ASP A N 1
ATOM 1266 C CA . ASP A 1 166 ? -8.679 -4.352 11.540 1.00 85.62 166 ASP A CA 1
ATOM 1267 C C . ASP A 1 166 ? -8.698 -4.110 13.051 1.00 85.62 166 ASP A C 1
ATOM 1269 O O . ASP A 1 166 ? -9.321 -4.864 13.804 1.00 85.62 166 ASP A O 1
ATOM 1273 N N . TYR A 1 167 ? -8.090 -3.010 13.503 1.00 81.62 167 TYR A N 1
ATOM 1274 C CA . TYR A 1 167 ? -8.174 -2.583 14.894 1.00 81.62 167 TYR A CA 1
ATOM 1275 C C . TYR A 1 167 ? -9.620 -2.292 15.332 1.00 81.62 167 TYR A C 1
ATOM 1277 O O . TYR A 1 167 ? -10.019 -2.708 16.423 1.00 81.62 167 TYR A O 1
ATOM 1285 N N . GLU A 1 168 ? -10.428 -1.621 14.500 1.00 82.38 168 GLU A N 1
ATOM 1286 C CA . GLU A 1 168 ? -11.845 -1.374 14.806 1.00 82.38 168 GLU A CA 1
ATOM 1287 C C . GLU A 1 168 ? -12.642 -2.683 14.892 1.00 82.38 168 GLU A C 1
ATOM 1289 O O . GLU A 1 168 ? -13.417 -2.870 15.836 1.00 82.38 168 GLU A O 1
ATOM 1294 N N . VAL A 1 169 ? -12.439 -3.600 13.943 1.00 85.19 169 VAL A N 1
ATOM 1295 C CA . VAL A 1 169 ? -13.107 -4.909 13.938 1.00 85.19 169 VAL A CA 1
ATOM 1296 C C . VAL A 1 169 ? -12.741 -5.703 15.189 1.00 85.19 169 VAL A C 1
ATOM 1298 O O . VAL A 1 169 ? -13.631 -6.239 15.852 1.00 85.19 169 VAL A O 1
ATOM 1301 N N . ASN A 1 170 ? -11.460 -5.728 15.562 1.00 85.44 170 ASN A N 1
ATOM 1302 C CA . ASN A 1 170 ? -11.002 -6.424 16.759 1.00 85.44 170 ASN A CA 1
ATOM 1303 C C . ASN A 1 170 ? -11.600 -5.816 18.038 1.00 85.44 170 ASN A C 1
ATOM 1305 O O . ASN A 1 170 ? -12.091 -6.545 18.897 1.00 85.44 170 ASN A O 1
ATOM 1309 N N . LEU A 1 171 ? -11.638 -4.484 18.141 1.00 78.38 171 LEU A N 1
ATOM 1310 C CA . LEU A 1 171 ? -12.268 -3.803 19.274 1.00 78.38 171 LEU A CA 1
ATOM 1311 C C . LEU A 1 171 ? -13.771 -4.113 19.361 1.00 78.38 171 LEU A C 1
ATOM 1313 O O . LEU A 1 171 ? -14.310 -4.301 20.452 1.00 78.38 171 LEU A O 1
ATOM 1317 N N . LYS A 1 172 ? -14.464 -4.174 18.219 1.00 81.62 172 LYS A N 1
ATOM 1318 C CA . LYS A 1 172 ? -15.878 -4.559 18.166 1.00 81.62 172 LYS A CA 1
ATOM 1319 C C . LYS A 1 172 ? -16.075 -6.000 18.643 1.00 81.62 172 LYS A C 1
ATOM 1321 O O . LYS A 1 172 ? -16.956 -6.233 19.468 1.00 81.62 172 LYS A O 1
ATOM 1326 N N . ALA A 1 173 ? -15.244 -6.931 18.177 1.00 85.94 173 ALA A N 1
ATOM 1327 C CA . ALA A 1 173 ? -15.285 -8.324 18.610 1.00 85.94 173 ALA A CA 1
ATOM 1328 C C . ALA A 1 173 ? -15.039 -8.455 20.123 1.00 85.94 173 ALA A C 1
ATOM 1330 O O . ALA A 1 173 ? -15.775 -9.165 20.804 1.00 85.94 173 ALA A O 1
ATOM 1331 N N . GLU A 1 174 ? -14.072 -7.717 20.675 1.00 85.88 174 GLU A N 1
ATOM 1332 C CA . GLU A 1 174 ? -13.800 -7.693 22.118 1.00 85.88 174 GLU A CA 1
ATOM 1333 C C . GLU A 1 174 ? -15.022 -7.221 22.928 1.00 85.88 174 GLU A C 1
ATOM 1335 O O . GLU A 1 174 ? -15.381 -7.830 23.939 1.00 85.88 174 GLU A O 1
ATOM 1340 N N . LEU A 1 175 ? -15.714 -6.174 22.465 1.00 77.31 175 LEU A N 1
ATOM 1341 C CA . LEU A 1 175 ? -16.935 -5.679 23.109 1.00 77.31 175 LEU A CA 1
ATOM 1342 C C . LEU A 1 175 ? -18.093 -6.681 23.027 1.00 77.31 175 LEU A C 1
ATOM 1344 O O . LEU A 1 175 ? -18.831 -6.837 24.000 1.00 77.31 175 LEU A O 1
ATOM 1348 N N . GLU A 1 176 ? -18.260 -7.354 21.889 1.00 84.75 176 GLU A N 1
ATOM 1349 C CA . GLU A 1 176 ? -19.278 -8.396 21.722 1.00 84.75 176 GLU A CA 1
ATOM 1350 C C . GLU A 1 176 ? -18.998 -9.607 22.625 1.00 84.75 176 GLU A C 1
ATOM 1352 O O . GLU A 1 176 ? -19.923 -10.125 23.252 1.00 84.75 176 GLU A O 1
ATOM 1357 N N . ILE A 1 177 ? -17.730 -10.008 22.775 1.00 87.31 177 ILE A N 1
ATOM 1358 C CA . ILE A 1 177 ? -17.317 -11.071 23.702 1.00 87.31 177 ILE A CA 1
ATOM 1359 C C . ILE A 1 177 ? -17.621 -10.677 25.150 1.00 87.31 177 ILE A C 1
ATOM 1361 O O . ILE A 1 177 ? -18.169 -11.489 25.893 1.00 87.31 177 ILE A O 1
ATOM 1365 N N . MET A 1 178 ? -17.318 -9.440 25.551 1.00 81.25 178 MET A N 1
ATOM 1366 C CA . MET A 1 178 ? -17.637 -8.946 26.895 1.00 81.25 178 MET A CA 1
ATOM 1367 C C . MET A 1 178 ? -19.148 -8.979 27.160 1.00 81.25 178 MET A C 1
ATOM 1369 O O . MET A 1 178 ? -19.579 -9.479 28.192 1.00 81.25 178 MET A O 1
ATOM 1373 N N . ALA A 1 179 ? -19.962 -8.536 26.198 1.00 84.56 179 ALA A N 1
ATOM 1374 C CA . ALA A 1 179 ? -21.418 -8.589 26.318 1.00 84.56 179 ALA A CA 1
ATOM 1375 C C . ALA A 1 179 ? -21.956 -10.031 26.394 1.00 84.56 179 ALA A C 1
ATOM 1377 O O . ALA A 1 179 ? -22.910 -10.305 27.127 1.00 84.56 179 ALA A O 1
ATOM 1378 N N . LEU A 1 180 ? -21.352 -10.967 25.653 1.00 90.50 180 LEU A N 1
ATOM 1379 C CA . LEU A 1 180 ? -21.668 -12.393 25.757 1.00 90.50 180 LEU A CA 1
ATOM 1380 C C . LEU A 1 180 ? -21.278 -12.965 27.124 1.00 90.50 180 LEU A C 1
ATOM 1382 O O . LEU A 1 180 ? -22.035 -13.769 27.668 1.00 90.50 180 LEU A O 1
ATOM 1386 N N . HIS A 1 181 ? -20.136 -12.550 27.677 1.00 89.56 181 HIS A N 1
ATOM 1387 C CA . HIS A 1 181 ? -19.671 -12.968 28.998 1.00 89.56 181 HIS A CA 1
ATOM 1388 C C . HIS A 1 181 ? -20.629 -12.503 30.098 1.00 89.56 181 HIS A C 1
ATOM 1390 O O . HIS A 1 181 ? -21.118 -13.335 30.858 1.00 89.56 181 HIS A O 1
ATOM 1396 N N . ASP A 1 182 ? -21.001 -11.221 30.095 1.00 85.94 182 ASP A N 1
ATOM 1397 C CA . ASP A 1 182 ? -21.960 -10.656 31.052 1.00 85.94 182 ASP A CA 1
ATOM 1398 C C . ASP A 1 182 ? -23.303 -11.410 30.997 1.00 85.94 182 ASP A C 1
ATOM 1400 O O . ASP A 1 182 ? -23.866 -11.808 32.019 1.00 85.94 182 ASP A O 1
ATOM 1404 N N . LYS A 1 183 ? -23.800 -11.700 29.786 1.00 89.56 183 LYS A N 1
ATOM 1405 C CA . LYS A 1 183 ? -25.042 -12.465 29.603 1.00 89.56 183 LYS A CA 1
ATOM 1406 C C . LYS A 1 183 ? -24.924 -13.907 30.103 1.00 89.56 183 LYS A C 1
ATOM 1408 O O . LYS A 1 183 ? -25.903 -14.455 30.615 1.00 89.56 183 LYS A O 1
ATOM 1413 N N . LEU A 1 184 ? -23.766 -14.541 29.923 1.00 94.00 184 LEU A N 1
ATOM 1414 C CA . LEU A 1 184 ? -23.506 -15.892 30.416 1.00 94.00 184 LEU A CA 1
ATOM 1415 C C . LEU A 1 184 ? -23.474 -15.921 31.946 1.00 94.00 184 LEU A C 1
ATOM 1417 O O . LEU A 1 184 ? -24.059 -16.827 32.540 1.00 94.00 184 LEU A O 1
ATOM 1421 N N . ASP A 1 185 ? -22.853 -14.926 32.573 1.00 93.44 185 ASP A N 1
ATOM 1422 C CA . ASP A 1 185 ? -22.808 -14.791 34.028 1.00 93.44 185 ASP A CA 1
ATOM 1423 C C . ASP A 1 185 ? -24.204 -14.554 34.614 1.00 93.44 185 ASP A C 1
ATOM 1425 O O . ASP A 1 185 ? -24.579 -15.206 35.591 1.00 93.44 185 ASP A O 1
ATOM 1429 N N . ASP A 1 186 ? -25.035 -13.737 33.960 1.00 92.25 186 ASP A N 1
ATOM 1430 C CA . ASP A 1 186 ? -26.439 -13.545 34.339 1.00 92.25 186 ASP A CA 1
ATOM 1431 C C . ASP A 1 186 ? -27.262 -14.839 34.244 1.00 92.25 186 ASP A C 1
ATOM 1433 O O . ASP A 1 186 ? -28.139 -15.104 35.074 1.00 92.25 186 ASP A O 1
ATOM 1437 N N . ILE A 1 187 ? -27.033 -15.654 33.208 1.00 93.81 187 ILE A N 1
ATOM 1438 C CA . ILE A 1 187 ? -27.680 -16.968 33.072 1.00 93.81 187 ILE A CA 1
ATOM 1439 C C . ILE A 1 187 ? -27.193 -17.902 34.183 1.00 93.81 187 ILE A C 1
ATOM 1441 O O . ILE A 1 187 ? -28.021 -18.435 34.918 1.00 93.81 187 ILE A O 1
ATOM 1445 N N . ARG A 1 188 ? -25.876 -18.024 34.390 1.00 93.56 188 ARG A N 1
ATOM 1446 C CA . ARG A 1 188 ? -25.299 -18.858 35.456 1.00 93.56 188 ARG A CA 1
ATOM 1447 C C . ARG A 1 188 ? -25.812 -18.470 36.838 1.00 93.56 188 ARG A C 1
ATOM 1449 O O . ARG A 1 188 ? -26.177 -19.342 37.621 1.00 93.56 188 ARG A O 1
ATOM 1456 N N . ALA A 1 189 ? -25.888 -17.176 37.140 1.00 92.75 189 ALA A N 1
ATOM 1457 C CA . ALA A 1 189 ? -26.377 -16.689 38.423 1.00 92.75 189 ALA A CA 1
ATOM 1458 C C . ALA A 1 189 ? -27.874 -16.977 38.636 1.00 92.75 189 ALA A C 1
ATOM 1460 O O . ALA A 1 189 ? -28.309 -17.119 39.782 1.00 92.75 189 ALA A O 1
ATOM 1461 N N . ARG A 1 190 ? -28.674 -17.041 37.563 1.00 93.19 190 ARG A N 1
ATOM 1462 C CA . ARG A 1 190 ? -30.080 -17.474 37.627 1.00 93.19 190 ARG A CA 1
ATOM 1463 C C . ARG A 1 190 ? -30.194 -18.979 37.826 1.00 93.19 190 ARG A C 1
ATOM 1465 O O . ARG A 1 190 ? -30.940 -19.399 38.704 1.00 93.19 190 ARG A O 1
ATOM 1472 N N . ASP A 1 191 ? -29.427 -19.766 37.079 1.00 94.19 191 ASP A N 1
ATOM 1473 C CA . ASP A 1 191 ? -29.454 -21.228 37.170 1.00 94.19 191 ASP A CA 1
ATOM 1474 C C . ASP A 1 191 ? -29.008 -21.712 38.553 1.00 94.19 191 ASP A C 1
ATOM 1476 O O . ASP A 1 191 ? -29.674 -22.551 39.156 1.00 94.19 191 ASP A O 1
ATOM 1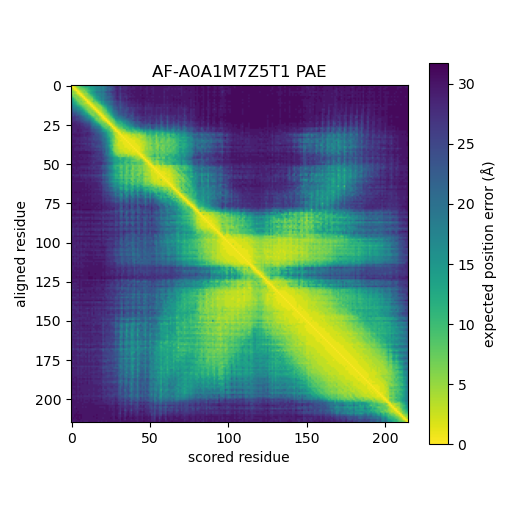480 N N . ILE A 1 192 ? -27.935 -21.131 39.106 1.00 94.94 192 ILE A N 1
ATOM 1481 C CA . ILE A 1 192 ? -27.469 -21.438 40.466 1.00 94.94 192 ILE A CA 1
ATOM 1482 C C . ILE A 1 192 ? -28.565 -21.132 41.489 1.00 94.94 192 ILE A C 1
ATOM 1484 O O . ILE A 1 192 ? -28.856 -21.978 42.332 1.00 94.94 192 ILE A O 1
ATOM 1488 N N . ARG A 1 193 ? -29.211 -19.961 41.399 1.00 92.56 193 ARG A N 1
ATOM 1489 C CA . ARG A 1 193 ? -30.324 -19.602 42.294 1.00 92.56 193 ARG A CA 1
ATOM 1490 C C . ARG A 1 193 ? -31.481 -20.593 42.187 1.00 92.56 193 ARG A C 1
ATOM 1492 O O . ARG A 1 193 ? -31.944 -21.087 43.208 1.00 92.56 193 ARG A O 1
ATOM 1499 N N . ALA A 1 194 ? -31.876 -20.954 40.969 1.00 92.19 194 ALA A N 1
ATOM 1500 C CA . ALA A 1 194 ? -32.944 -21.921 40.739 1.00 92.19 194 ALA A CA 1
ATOM 1501 C C . ALA A 1 194 ? -32.605 -23.324 41.279 1.00 92.19 194 ALA A C 1
ATOM 1503 O O . ALA A 1 194 ? -33.487 -24.024 41.774 1.00 92.19 194 ALA A O 1
ATOM 1504 N N . ILE A 1 195 ? -31.341 -23.754 41.193 1.00 93.12 195 ILE A N 1
ATOM 1505 C CA . ILE A 1 195 ? -30.885 -25.028 41.767 1.00 93.12 195 ILE A CA 1
ATOM 1506 C C . ILE A 1 195 ? -30.928 -24.975 43.297 1.00 93.12 195 ILE A C 1
ATOM 1508 O O . ILE A 1 195 ? -31.442 -25.908 43.909 1.00 93.12 195 ILE A O 1
ATOM 1512 N N . VAL A 1 196 ? -30.435 -23.896 43.914 1.00 91.44 196 VAL A N 1
ATOM 1513 C CA . VAL A 1 196 ? -30.461 -23.721 45.377 1.00 91.44 196 VAL A CA 1
ATOM 1514 C C . VAL A 1 196 ? -31.900 -23.749 45.903 1.00 91.44 196 VAL A C 1
ATOM 1516 O O . VAL A 1 196 ? -32.198 -24.544 46.791 1.00 91.44 196 VAL A O 1
ATOM 1519 N N . GLU A 1 197 ? -32.821 -23.001 45.288 1.00 90.94 197 GLU A N 1
ATOM 1520 C CA . GLU A 1 197 ? -34.247 -23.002 45.661 1.00 90.94 197 GLU A CA 1
ATOM 1521 C C . GLU A 1 197 ? -34.893 -24.396 45.527 1.00 90.94 197 GLU A C 1
ATOM 1523 O O . GLU A 1 197 ? -35.707 -24.812 46.360 1.00 90.94 197 GLU A O 1
ATOM 1528 N N . ARG A 1 198 ? -34.521 -25.170 44.497 1.00 89.81 198 ARG A N 1
ATOM 1529 C CA . ARG A 1 198 ? -34.988 -26.559 44.321 1.00 89.81 198 ARG A CA 1
ATOM 1530 C C . ARG A 1 198 ? -34.459 -27.497 45.405 1.00 89.81 198 ARG A C 1
ATOM 1532 O O . ARG A 1 198 ? -35.193 -28.373 45.853 1.00 89.81 198 ARG A O 1
ATOM 1539 N N . LEU A 1 199 ? -33.207 -27.332 45.826 1.00 87.19 199 LEU A N 1
ATOM 1540 C CA . LEU A 1 199 ? -32.613 -28.140 46.896 1.00 87.19 199 LEU A CA 1
ATOM 1541 C C . LEU A 1 199 ? -33.220 -27.811 48.267 1.00 87.19 199 LEU A C 1
ATOM 1543 O O . LEU A 1 199 ? -33.472 -28.724 49.057 1.00 87.19 199 LEU A O 1
ATOM 1547 N N . GLU A 1 200 ? -33.501 -26.532 48.529 1.00 82.38 200 GLU A N 1
ATOM 1548 C CA . GLU A 1 200 ? -34.206 -26.082 49.734 1.00 82.38 200 GLU A CA 1
ATOM 1549 C C . GLU A 1 200 ? -35.637 -26.630 49.787 1.00 82.38 200 GLU A C 1
ATOM 1551 O O . GLU A 1 200 ? -36.035 -27.239 50.782 1.00 82.38 200 GLU A O 1
ATOM 1556 N N . SER A 1 201 ? -36.398 -26.486 48.696 1.00 81.69 201 SER A N 1
ATOM 1557 C CA . SER A 1 201 ? -37.788 -26.964 48.614 1.00 81.69 201 SER A CA 1
ATOM 1558 C C . SER A 1 201 ? -37.918 -28.489 48.660 1.00 81.69 201 SER A C 1
ATOM 1560 O O . SER A 1 201 ? -38.891 -28.999 49.214 1.00 81.69 201 SER A O 1
ATOM 1562 N N . ALA A 1 202 ? -36.929 -29.231 48.157 1.00 80.62 202 ALA A N 1
ATOM 1563 C CA . ALA A 1 202 ? -36.871 -30.687 48.277 1.00 80.62 202 ALA A CA 1
ATOM 1564 C C . ALA A 1 202 ? -36.468 -31.177 49.687 1.00 80.62 202 ALA A C 1
ATOM 1566 O O . ALA A 1 202 ? -36.403 -32.384 49.917 1.00 80.62 202 ALA A O 1
ATOM 1567 N N . GLY A 1 203 ? -36.186 -30.274 50.638 1.00 73.56 203 GLY A N 1
ATOM 1568 C CA . GLY A 1 203 ? -35.846 -30.625 52.021 1.00 73.56 203 GLY A CA 1
ATOM 1569 C C . GLY A 1 203 ? -34.490 -31.323 52.184 1.00 73.56 203 GLY A C 1
ATOM 1570 O O . GLY A 1 203 ? -34.191 -31.833 53.263 1.00 73.56 203 GLY A O 1
ATOM 1571 N N . VAL A 1 204 ? -33.653 -31.331 51.141 1.00 66.06 204 VAL A N 1
ATOM 1572 C CA . VAL A 1 204 ? -32.372 -32.059 51.102 1.00 66.06 204 VAL A CA 1
ATOM 1573 C C . VAL A 1 204 ? -31.367 -31.470 52.098 1.00 66.06 204 VAL A C 1
ATOM 1575 O O . VAL A 1 204 ? -30.622 -32.213 52.731 1.00 66.06 204 VAL A O 1
ATOM 1578 N N . LEU A 1 205 ? -31.400 -30.151 52.317 1.00 61.22 205 LEU A N 1
ATOM 1579 C CA . LEU A 1 205 ? -30.582 -29.481 53.338 1.00 61.22 205 LEU A CA 1
ATOM 1580 C C . LEU A 1 205 ? -30.973 -29.901 54.765 1.00 61.22 205 LEU A C 1
ATOM 1582 O O . LEU A 1 205 ? -30.099 -30.201 55.572 1.00 61.22 205 LEU A O 1
ATOM 1586 N N . LYS A 1 206 ? -32.276 -30.045 55.047 1.00 61.81 206 LYS A N 1
ATOM 1587 C CA . LYS A 1 206 ? -32.772 -30.571 56.333 1.00 61.81 206 LYS A CA 1
ATOM 1588 C C . LYS A 1 206 ? -32.405 -32.041 56.549 1.00 61.81 206 LYS A C 1
ATOM 1590 O O . LYS A 1 206 ? -32.150 -32.446 57.678 1.00 61.81 206 LYS A O 1
ATOM 1595 N N . ALA A 1 207 ? -32.384 -32.836 55.480 1.00 61.84 207 ALA A N 1
ATOM 1596 C CA . ALA A 1 207 ? -32.011 -34.248 55.540 1.00 61.84 207 ALA A CA 1
ATOM 1597 C C . ALA A 1 207 ? -30.512 -34.458 55.830 1.00 61.84 207 ALA A C 1
ATOM 1599 O O . ALA A 1 207 ? -30.156 -35.426 56.496 1.00 61.84 207 ALA A O 1
ATOM 1600 N N . LEU A 1 208 ? -29.643 -33.548 55.376 1.00 60.69 208 LEU A N 1
ATOM 1601 C CA . LEU A 1 208 ? -28.209 -33.565 55.695 1.00 60.69 208 LEU A CA 1
ATOM 1602 C C . LEU A 1 208 ? -27.920 -33.061 57.117 1.00 60.69 208 LEU A C 1
ATOM 1604 O O . LEU A 1 208 ? -27.056 -33.612 57.790 1.00 60.69 208 LEU A O 1
ATOM 1608 N N . GLU A 1 209 ? -28.662 -32.058 57.593 1.00 62.28 209 GLU A N 1
ATOM 1609 C CA . GLU A 1 209 ? -28.512 -31.503 58.947 1.00 62.28 209 GLU A CA 1
ATOM 1610 C C . GLU A 1 209 ? -29.059 -32.450 60.036 1.00 62.28 209 GLU A C 1
ATOM 1612 O O . GLU A 1 209 ? -28.508 -32.530 61.129 1.00 62.28 209 GLU A O 1
ATOM 1617 N N . GLY A 1 210 ? -30.098 -33.237 59.725 1.00 59.09 210 GLY A N 1
ATOM 1618 C CA . GLY A 1 210 ? -30.665 -34.245 60.632 1.00 59.09 210 GLY A CA 1
ATOM 1619 C C . GLY A 1 210 ? -29.947 -35.603 60.653 1.00 59.09 210 GLY A C 1
ATOM 1620 O O . GLY A 1 210 ? -30.268 -36.433 61.497 1.00 59.09 210 GLY A O 1
ATOM 1621 N N . GLY A 1 211 ? -29.001 -35.856 59.741 1.00 57.12 211 GLY A N 1
ATOM 1622 C CA . GLY A 1 21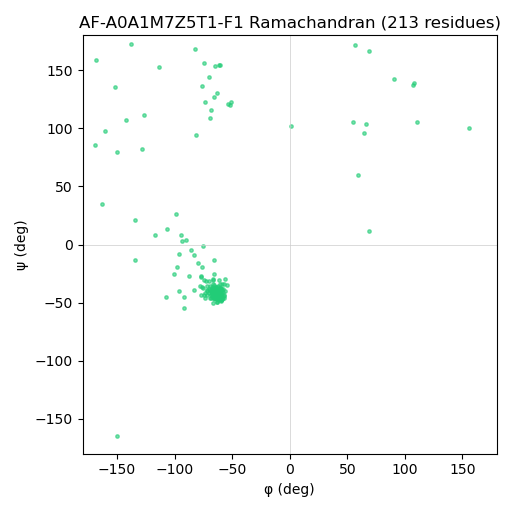1 ? -28.278 -37.134 59.627 1.00 57.12 211 GLY A CA 1
ATOM 1623 C C . GLY A 1 211 ? -26.944 -37.205 60.383 1.00 57.12 211 GLY A C 1
ATOM 1624 O O . GLY A 1 211 ? -26.236 -38.201 60.259 1.00 57.12 211 GLY A O 1
ATOM 1625 N N . GLY A 1 212 ? -26.580 -36.150 61.121 1.00 53.00 212 GLY A N 1
ATOM 1626 C CA . GLY A 1 212 ? -25.272 -35.987 61.768 1.00 53.00 212 GLY A CA 1
ATOM 1627 C C . GLY A 1 212 ? -25.132 -36.526 63.194 1.00 53.00 212 GLY A C 1
ATOM 1628 O O . GLY A 1 212 ? -24.071 -36.332 63.779 1.00 53.00 212 GLY A O 1
ATOM 1629 N N . ASP A 1 213 ? -26.146 -37.184 63.760 1.00 56.88 213 ASP A N 1
ATOM 1630 C CA . ASP A 1 213 ? -26.018 -37.817 65.079 1.00 56.88 213 ASP A CA 1
ATOM 1631 C C . ASP A 1 213 ? -26.771 -39.151 65.143 1.00 56.88 213 ASP A C 1
ATOM 1633 O O . ASP A 1 213 ? -28.006 -39.196 65.153 1.00 56.88 213 ASP A O 1
ATOM 1637 N N . PRO A 1 214 ? -26.021 -40.258 65.154 1.00 49.47 214 PRO A N 1
ATOM 1638 C CA . PRO A 1 214 ? -26.358 -41.336 66.059 1.00 49.47 214 PRO A CA 1
ATOM 1639 C C . PRO A 1 214 ? -25.140 -41.721 66.912 1.00 49.47 214 PRO A C 1
ATOM 1641 O O . PRO A 1 214 ? -24.185 -42.283 66.384 1.00 49.47 214 PRO A O 1
ATOM 1644 N N . ALA A 1 215 ? -25.249 -41.426 68.212 1.00 43.56 215 ALA A N 1
ATOM 1645 C CA . ALA A 1 215 ? -24.848 -42.233 69.380 1.00 43.56 215 ALA A CA 1
ATOM 1646 C C . ALA A 1 215 ? -23.483 -42.952 69.357 1.00 43.56 215 ALA A C 1
ATOM 1648 O O . ALA A 1 215 ? -23.307 -43.915 68.577 1.00 43.56 215 ALA A O 1
#